Protein AF-A0A7C8P9Q6-F1 (afdb_monomer)

Organism: Orbilia oligospora (NCBI:txid2813651)

Sequence (240 aa):
MGLVNKMLSRDSRNFHGWGYRRYIVQNIETLQRDINKETTKEKEEGEGEEGVDEEEEEESLVEQEFAYTTTMYGKDLSNFSAWHNRSKLIPRVLSERGATIEERRTFLDGELGEMQTAVYTDPYDQSIQLYNHWLLLESCSSKQPTSTSPVFSLTNSQKSETLLRTLEWMRELLDEEPDCRLLLEEMIFVGSLLRDLDETEEEEDVDRDEIKRDMQSWLEKLMEVDPMRGGRWREMQDKL

Secondary structure (DSSP, 8-state):
-HHHHHHHHH-TT-HHHHHHHHHHHHHHHHHHHHHHHHHHHHHHHHS-S------------HHHHHHHHHHHHTT-TT-HHHHHHHHHHHHHHHHHTT--HHHHHHHHHHHHHHHHHHHHH-TT-HHHHHHHHHHHHHHH-S---TTS--SS---HHHHHHHHHHHHHHHHHHHHHSTT-HHHHHHHHHHHHHHHTS---TT-TT--HHHHHHHHHHHHHHHHHH-GGGHHHHHHHHHT-

Mean predicted aligned error: 6.35 Å

Foldseek 3Di:
DVVLVVVCVVPVQPLVSLVVVVVVLVVVLVVLVVVVVVVVVVVPVPDPDDDDPPPPPSPRCLVVLLVVLVVSCVVPVLNLSSLVSNVVSLLVVCVSVVHDLVRLVVVLVVVVVVLLVSCLVPVQRPSSLVSNLVSLCLAQAPDDDPPDDGSHDDDNVRNLVSLVVVLVSLVVSCVVVVLRLSSLVSLLVSLVSNVNRDDDPVCPPDPNVVSLVVNLVSLVSNCVNPVVCNVVSVVVNVVD

InterPro domains:
  IPR002088 Protein prenyltransferase, alpha subunit [PF01239] (3-27)
  IPR002088 Protein prenyltransferase, alpha subunit [PF01239] (63-90)
  IPR002088 Protein prenyltransferase, alpha subunit [PS51147] (1-30)
  IPR002088 Protein prenyltransferase, alpha subunit [PS51147] (61-95)

Structure (mmCIF, N/CA/C/O backbone):
data_AF-A0A7C8P9Q6-F1
#
_entry.id   AF-A0A7C8P9Q6-F1
#
loop_
_atom_site.group_PDB
_atom_site.id
_atom_site.type_symbol
_atom_site.label_atom_id
_atom_site.label_alt_id
_atom_site.label_comp_id
_atom_site.label_asym_id
_atom_site.label_entity_id
_atom_site.label_seq_id
_atom_site.pdbx_PDB_ins_code
_atom_site.Cartn_x
_atom_site.Cartn_y
_atom_site.Cartn_z
_atom_site.occupancy
_atom_site.B_iso_or_equiv
_atom_site.auth_seq_id
_atom_site.auth_comp_id
_atom_site.auth_asym_id
_atom_site.auth_atom_id
_atom_site.pdbx_PDB_model_num
ATOM 1 N N . MET A 1 1 ? -25.936 -2.561 11.848 1.00 85.50 1 MET A N 1
ATOM 2 C CA . MET A 1 1 ? -25.099 -3.216 10.807 1.00 85.50 1 MET A CA 1
ATOM 3 C C . MET A 1 1 ? -25.857 -3.991 9.711 1.00 85.50 1 MET A C 1
ATOM 5 O O . MET A 1 1 ? -25.353 -4.073 8.598 1.00 85.50 1 MET A O 1
ATOM 9 N N . GLY A 1 2 ? -27.058 -4.549 9.942 1.00 89.25 2 GLY A N 1
ATOM 10 C CA . GLY A 1 2 ? -27.701 -5.468 8.976 1.00 89.25 2 GLY A CA 1
ATOM 11 C C . GLY A 1 2 ? -27.949 -4.934 7.551 1.00 89.25 2 GLY A C 1
ATOM 12 O O . GLY A 1 2 ? -27.756 -5.672 6.586 1.00 89.25 2 GLY A O 1
ATOM 13 N N . LEU A 1 3 ? -28.343 -3.664 7.389 1.00 90.31 3 LEU A N 1
ATOM 14 C CA . LEU A 1 3 ? -28.587 -3.072 6.064 1.00 90.31 3 LEU A CA 1
ATOM 15 C C . LEU A 1 3 ? -27.294 -2.901 5.257 1.00 90.31 3 LEU A C 1
ATOM 17 O O . LEU A 1 3 ? -27.231 -3.325 4.106 1.00 90.31 3 LEU A O 1
ATOM 21 N N . VAL A 1 4 ? -26.255 -2.323 5.866 1.00 93.38 4 VAL A N 1
ATOM 22 C CA . VAL A 1 4 ? -24.978 -2.089 5.180 1.00 93.38 4 VAL A CA 1
ATOM 23 C C . VAL A 1 4 ? -24.280 -3.401 4.820 1.00 93.38 4 VAL A C 1
ATOM 25 O O . VAL A 1 4 ? -23.757 -3.526 3.717 1.00 93.38 4 VAL A O 1
ATOM 28 N N . ASN A 1 5 ? -24.392 -4.430 5.668 1.00 92.50 5 ASN A N 1
ATOM 29 C CA . ASN A 1 5 ? -23.915 -5.774 5.336 1.00 92.50 5 ASN A CA 1
ATOM 30 C C . ASN A 1 5 ? -24.627 -6.335 4.095 1.00 92.50 5 ASN A C 1
ATOM 32 O O . ASN A 1 5 ? -23.977 -6.916 3.232 1.00 92.50 5 ASN A O 1
ATOM 36 N N . LYS A 1 6 ? -25.946 -6.125 3.956 1.00 93.56 6 LYS A N 1
ATOM 37 C CA . LYS A 1 6 ? -26.682 -6.530 2.746 1.00 93.56 6 LYS A CA 1
ATOM 38 C C . LYS A 1 6 ? -26.220 -5.758 1.510 1.00 93.56 6 LYS A C 1
ATOM 40 O O . LYS A 1 6 ? -26.076 -6.366 0.453 1.00 93.56 6 LYS A O 1
ATOM 45 N N . MET A 1 7 ? -25.963 -4.455 1.630 1.00 93.56 7 MET A N 1
ATOM 46 C CA . MET A 1 7 ? -25.439 -3.647 0.521 1.00 93.56 7 MET A CA 1
ATOM 47 C C . MET A 1 7 ? -24.076 -4.169 0.054 1.00 93.56 7 MET A C 1
ATOM 49 O O . MET A 1 7 ? -23.925 -4.480 -1.123 1.00 93.56 7 MET A O 1
ATOM 53 N N . LEU A 1 8 ? -23.137 -4.359 0.983 1.00 94.94 8 LEU A N 1
ATOM 54 C CA . LEU A 1 8 ? -21.785 -4.838 0.680 1.00 94.94 8 LEU A CA 1
ATOM 55 C C . LEU A 1 8 ? -21.745 -6.314 0.260 1.00 94.94 8 LEU A C 1
ATOM 57 O O . LEU A 1 8 ? -20.841 -6.721 -0.456 1.00 94.94 8 LEU A O 1
ATOM 61 N N . SER A 1 9 ? -22.741 -7.120 0.644 1.00 92.88 9 SER A N 1
ATOM 62 C CA . SER A 1 9 ? -22.885 -8.485 0.118 1.00 92.88 9 SER A CA 1
ATOM 63 C C . SER A 1 9 ? -23.348 -8.526 -1.341 1.00 92.88 9 SER A C 1
ATOM 65 O O . SER A 1 9 ? -23.094 -9.509 -2.028 1.00 92.88 9 SER A O 1
ATOM 67 N N . ARG A 1 10 ? -24.053 -7.485 -1.808 1.00 93.88 10 ARG A N 1
ATOM 68 C CA . ARG A 1 10 ? -24.506 -7.374 -3.203 1.00 93.88 10 ARG A CA 1
ATOM 69 C C . ARG A 1 10 ? -23.468 -6.708 -4.092 1.00 93.88 10 ARG A C 1
ATOM 71 O O . ARG A 1 10 ? -23.345 -7.081 -5.250 1.00 93.88 10 ARG A O 1
ATOM 78 N N . ASP A 1 11 ? -22.768 -5.721 -3.551 1.00 94.94 11 ASP A N 1
ATOM 79 C CA . ASP A 1 11 ? -21.669 -5.034 -4.210 1.00 94.94 11 ASP A CA 1
ATOM 80 C C . ASP A 1 11 ? -20.611 -4.684 -3.161 1.00 94.94 11 ASP A C 1
ATOM 82 O O . ASP A 1 11 ? -20.721 -3.697 -2.427 1.00 94.94 11 ASP A O 1
ATOM 86 N N . SER A 1 12 ? -19.584 -5.528 -3.092 1.00 94.75 12 SER A N 1
ATOM 87 C CA . SER A 1 12 ? -18.465 -5.416 -2.156 1.00 94.75 12 SER A CA 1
ATOM 88 C C . SER A 1 12 ? -17.623 -4.162 -2.383 1.00 94.75 12 SER A C 1
ATOM 90 O O . SER A 1 12 ? -16.897 -3.757 -1.473 1.00 94.75 12 SER A O 1
ATOM 92 N N . ARG A 1 13 ? -17.747 -3.524 -3.554 1.00 93.94 13 ARG A N 1
ATOM 93 C CA . ARG A 1 13 ? -16.989 -2.340 -3.976 1.00 93.94 13 ARG A CA 1
ATOM 94 C C . ARG A 1 13 ? -17.810 -1.053 -3.878 1.00 93.94 13 ARG A C 1
ATOM 96 O O . ARG A 1 13 ? -17.323 0.015 -4.242 1.00 93.94 13 ARG A O 1
ATOM 103 N N . ASN A 1 14 ? -19.040 -1.125 -3.360 1.00 94.25 14 ASN A N 1
ATOM 104 C CA . ASN A 1 14 ? -19.924 0.027 -3.233 1.00 94.25 14 ASN A CA 1
ATOM 105 C C . ASN A 1 14 ? -19.344 1.074 -2.267 1.00 94.25 14 ASN A C 1
ATOM 107 O O . ASN A 1 14 ? -19.463 0.954 -1.043 1.00 94.25 14 ASN A O 1
ATOM 111 N N .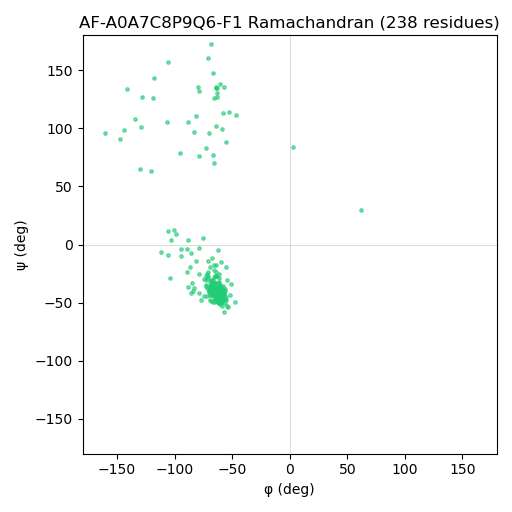 PHE A 1 15 ? -18.767 2.140 -2.823 1.00 92.88 15 PHE A N 1
ATOM 112 C CA . PHE A 1 15 ? -18.137 3.216 -2.058 1.00 92.88 15 PHE A CA 1
ATOM 113 C C . PHE A 1 15 ? -19.086 3.865 -1.037 1.00 92.88 15 PHE A C 1
ATOM 115 O O . PHE A 1 15 ? -18.687 4.137 0.098 1.00 92.88 15 PHE A O 1
ATOM 122 N N . HIS A 1 16 ? -20.357 4.072 -1.401 1.00 94.19 16 HIS A N 1
ATOM 123 C CA . HIS A 1 16 ? -21.362 4.612 -0.482 1.00 94.19 16 HIS A CA 1
ATOM 124 C C . HIS A 1 16 ? -21.700 3.625 0.637 1.00 94.19 16 HIS A C 1
ATOM 126 O O . HIS A 1 16 ? -21.890 4.047 1.774 1.00 94.19 16 HIS A O 1
ATOM 132 N N . GLY A 1 17 ? -21.721 2.321 0.347 1.00 96.25 17 GLY A N 1
ATOM 133 C CA . GLY A 1 17 ? -21.878 1.264 1.344 1.00 96.25 17 GLY A CA 1
ATOM 134 C C . GLY A 1 17 ? -20.762 1.301 2.387 1.00 96.25 17 GLY A C 1
ATOM 135 O O . GLY A 1 17 ? -21.042 1.332 3.583 1.00 96.25 17 GLY A O 1
ATOM 136 N N . TRP A 1 18 ? -19.507 1.402 1.950 1.00 97.25 18 TRP A N 1
ATOM 137 C CA . TRP A 1 18 ? -18.359 1.558 2.850 1.00 97.25 18 TRP A CA 1
ATOM 138 C C . TRP A 1 18 ? -18.394 2.872 3.634 1.00 97.25 18 TRP A C 1
ATOM 140 O O . TRP A 1 18 ? -18.128 2.886 4.834 1.00 97.25 18 TRP A O 1
ATOM 150 N N . GLY A 1 19 ? -18.761 3.980 2.984 1.00 96.38 19 GLY A N 1
ATOM 151 C CA . GLY A 1 19 ? -18.946 5.267 3.655 1.00 96.38 19 GLY A CA 1
ATOM 152 C C . GLY A 1 19 ? -20.016 5.212 4.743 1.00 96.38 19 GLY A C 1
ATOM 153 O O . GLY A 1 19 ? -19.785 5.666 5.863 1.00 96.38 19 GLY A O 1
ATOM 154 N N . TYR A 1 20 ? -21.154 4.592 4.441 1.00 96.38 20 TYR A N 1
ATOM 155 C CA . TYR A 1 20 ? -22.242 4.415 5.392 1.00 96.38 20 TYR A CA 1
ATOM 156 C C . TYR A 1 20 ? -21.873 3.453 6.527 1.00 96.38 20 TYR A C 1
ATOM 158 O O . TYR A 1 20 ? -22.271 3.682 7.667 1.00 96.38 20 TYR A O 1
ATOM 166 N N . ARG A 1 21 ? -21.061 2.420 6.255 1.00 97.12 21 ARG A N 1
ATOM 167 C CA . ARG A 1 21 ? -20.524 1.523 7.289 1.00 97.12 21 ARG A CA 1
ATOM 168 C C . ARG A 1 21 ? -19.715 2.301 8.325 1.00 97.12 21 ARG A C 1
ATOM 170 O O . ARG A 1 21 ? -20.038 2.218 9.504 1.00 97.12 21 ARG A O 1
ATOM 177 N N . ARG A 1 22 ? -18.742 3.107 7.880 1.00 96.00 22 ARG A N 1
ATOM 178 C CA . ARG A 1 22 ? -17.926 3.953 8.772 1.00 96.00 22 ARG A CA 1
ATOM 179 C C . ARG A 1 22 ? -18.786 4.913 9.592 1.00 96.00 22 ARG A C 1
ATOM 181 O O . ARG A 1 22 ? -18.568 5.050 10.788 1.00 96.00 22 ARG A O 1
ATOM 188 N N . TYR A 1 23 ? -19.790 5.528 8.961 1.00 96.06 23 TYR A N 1
ATOM 189 C CA . TYR A 1 23 ? -20.743 6.387 9.663 1.00 96.06 23 TYR A CA 1
ATOM 190 C C . TYR A 1 23 ? -21.487 5.624 10.768 1.00 96.06 23 TYR A C 1
ATOM 192 O O . TYR A 1 23 ? -21.533 6.092 11.900 1.00 96.06 23 TYR A O 1
ATOM 200 N N . ILE A 1 24 ? -22.041 4.441 10.477 1.00 95.88 24 ILE A N 1
ATOM 201 C CA . ILE A 1 24 ? -22.741 3.636 11.488 1.00 95.88 24 ILE A CA 1
ATOM 202 C C . ILE A 1 24 ? -21.804 3.266 12.640 1.00 95.88 24 ILE A C 1
ATOM 204 O O . ILE A 1 24 ? -22.193 3.441 13.789 1.00 95.88 24 ILE A O 1
ATOM 208 N N . VAL A 1 25 ? -20.594 2.786 12.342 1.00 95.75 25 VAL A N 1
ATOM 209 C CA . VAL A 1 25 ? -19.592 2.408 13.352 1.00 95.75 25 VAL A CA 1
ATOM 210 C C . VAL A 1 25 ? -19.302 3.578 14.288 1.00 95.75 25 VAL A C 1
ATOM 212 O O . VAL A 1 25 ? -19.450 3.441 15.496 1.00 95.75 25 VAL A O 1
ATOM 215 N N . GLN A 1 26 ? -19.020 4.759 13.736 1.00 94.75 26 GLN A N 1
ATOM 216 C CA . GLN A 1 26 ? -18.7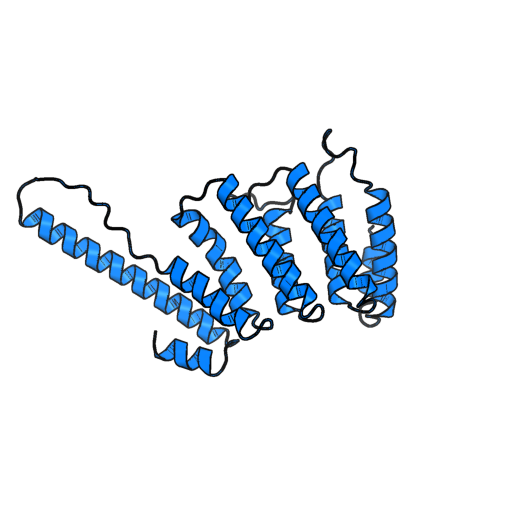51 5.959 14.527 1.00 94.75 26 GLN A CA 1
ATOM 217 C C . GLN A 1 26 ? -19.931 6.356 15.434 1.00 94.75 26 GLN A C 1
ATOM 219 O O . GLN A 1 26 ? -19.722 6.825 16.555 1.00 94.75 26 GLN A O 1
ATOM 224 N N . ASN A 1 27 ? -21.173 6.183 14.966 1.00 95.00 27 ASN A N 1
ATOM 225 C CA . ASN A 1 27 ? -22.359 6.460 15.782 1.00 95.00 27 ASN A CA 1
ATOM 226 C C . ASN A 1 27 ? -22.546 5.410 16.884 1.00 95.00 27 ASN A C 1
ATOM 228 O O . ASN A 1 27 ? -22.930 5.779 17.986 1.00 95.00 27 ASN A O 1
ATOM 232 N N . ILE A 1 28 ? -22.260 4.131 16.609 1.00 94.06 28 ILE A N 1
ATOM 233 C CA . ILE A 1 28 ? -22.311 3.067 17.622 1.00 94.06 28 ILE A CA 1
ATOM 234 C C . ILE A 1 28 ? -21.305 3.362 18.739 1.00 94.06 28 ILE A C 1
ATOM 236 O O . ILE A 1 28 ? -21.711 3.432 19.893 1.00 94.06 28 ILE A O 1
ATOM 240 N N . GLU A 1 29 ? -20.048 3.646 18.391 1.00 93.56 29 GLU A N 1
ATOM 241 C CA . GLU A 1 29 ? -19.001 3.966 19.374 1.00 93.56 29 GLU A CA 1
ATOM 242 C C . GLU A 1 29 ? -19.343 5.228 20.182 1.00 93.56 29 GLU A C 1
ATOM 244 O O . GLU A 1 29 ? -19.084 5.306 21.378 1.00 93.56 29 GLU A O 1
ATOM 249 N N . THR A 1 30 ? -19.960 6.230 19.547 1.00 92.94 30 THR A N 1
ATOM 250 C CA . THR A 1 30 ? -20.435 7.435 20.252 1.00 92.94 30 THR A CA 1
ATOM 251 C C . THR A 1 30 ? -21.532 7.118 21.257 1.00 92.94 30 THR A C 1
ATOM 253 O O . THR A 1 30 ? -21.428 7.534 22.406 1.00 92.94 30 THR A O 1
ATOM 256 N N . LEU A 1 31 ? -22.538 6.339 20.858 1.00 92.56 31 LEU A N 1
ATOM 257 C CA . LEU A 1 31 ? -23.620 5.944 21.755 1.00 92.56 31 LEU A CA 1
ATOM 258 C C . LEU A 1 31 ? -23.122 5.069 22.910 1.00 92.56 31 LEU A C 1
ATOM 260 O O . LEU A 1 31 ? -23.575 5.260 24.032 1.00 92.56 31 LEU A O 1
ATOM 264 N N . GLN A 1 32 ? -22.184 4.148 22.661 1.00 91.12 32 GLN A N 1
ATOM 265 C CA . GLN A 1 32 ? -21.556 3.343 23.715 1.00 91.12 32 GLN A CA 1
ATOM 266 C C . GLN A 1 32 ? -20.864 4.239 24.751 1.00 91.12 32 GLN A C 1
ATOM 268 O O . GLN A 1 32 ? -21.118 4.098 25.943 1.00 91.12 32 GLN A O 1
ATOM 273 N N . ARG A 1 33 ? -20.071 5.225 24.306 1.00 88.75 33 ARG A N 1
ATOM 274 C CA . ARG A 1 33 ? -19.426 6.188 25.216 1.00 88.75 33 ARG A CA 1
ATOM 275 C C . ARG A 1 33 ? -20.430 7.000 26.032 1.00 88.75 33 ARG A C 1
ATOM 277 O O . ARG A 1 33 ? -20.184 7.254 27.209 1.00 88.75 33 ARG A O 1
ATOM 284 N N . ASP A 1 34 ? -21.529 7.436 25.423 1.00 88.88 34 ASP A N 1
ATOM 285 C CA . ASP A 1 34 ? -22.548 8.229 26.119 1.00 88.88 34 ASP A CA 1
ATOM 286 C C . ASP A 1 34 ? -23.290 7.390 27.176 1.00 88.88 34 ASP A C 1
ATOM 288 O O . ASP A 1 34 ? -23.441 7.841 28.311 1.00 88.88 34 ASP A O 1
ATOM 292 N N . ILE A 1 35 ? -23.656 6.145 26.844 1.00 87.94 35 ILE A N 1
ATOM 293 C CA . ILE A 1 35 ? -24.295 5.194 27.772 1.00 87.94 35 ILE A CA 1
ATOM 294 C C . ILE A 1 35 ? -23.375 4.870 28.956 1.00 87.94 35 ILE A C 1
ATOM 296 O O . ILE A 1 35 ? -23.822 4.875 30.106 1.00 87.94 35 ILE A O 1
ATOM 300 N N . ASN A 1 36 ? -22.088 4.622 28.699 1.00 83.56 36 ASN A N 1
ATOM 301 C CA . ASN A 1 36 ? -21.130 4.305 29.759 1.00 83.56 36 ASN A CA 1
ATOM 302 C C . ASN A 1 36 ? -20.987 5.487 30.730 1.00 83.56 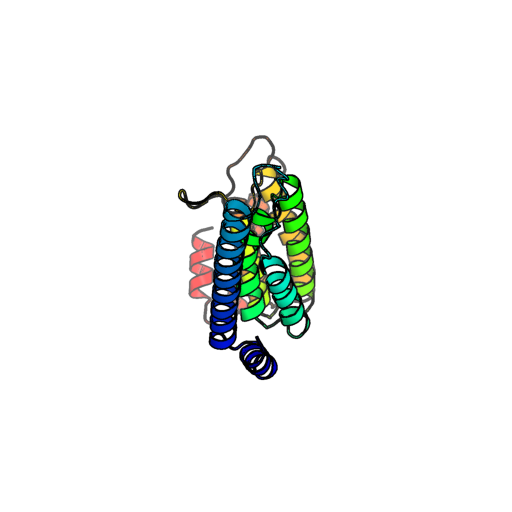36 ASN A C 1
ATOM 304 O O . ASN A 1 36 ? -21.085 5.303 31.939 1.00 83.56 36 ASN A O 1
ATOM 308 N N . LYS A 1 37 ? -20.886 6.723 30.218 1.00 84.62 37 LYS A N 1
ATOM 309 C CA . LYS A 1 37 ? -20.813 7.938 31.052 1.00 84.62 37 LYS A CA 1
ATOM 310 C C . LYS A 1 37 ? -22.041 8.154 31.932 1.00 84.62 37 LYS A C 1
ATOM 312 O O . LYS A 1 37 ? -21.895 8.648 33.048 1.00 84.62 37 LYS A O 1
ATOM 317 N N . GLU A 1 38 ? -23.241 7.865 31.431 1.00 82.75 38 GLU A N 1
ATOM 318 C CA . GLU A 1 38 ? -24.467 7.943 32.237 1.00 82.75 38 GLU A CA 1
ATOM 319 C C . GLU A 1 38 ? -24.456 6.887 33.350 1.00 82.75 38 GLU A C 1
ATOM 321 O O . GLU A 1 38 ? -24.717 7.211 34.507 1.00 82.75 38 GLU A O 1
ATOM 326 N N . THR A 1 39 ? -24.037 5.661 33.029 1.00 78.31 39 THR A N 1
ATOM 327 C CA . THR A 1 39 ? -23.974 4.542 33.982 1.00 78.31 39 THR A CA 1
ATOM 328 C C . THR A 1 39 ? -22.958 4.785 35.107 1.00 78.31 39 THR A C 1
ATOM 330 O O . THR A 1 39 ? -23.245 4.491 36.267 1.00 78.31 39 THR A O 1
ATOM 333 N N . THR A 1 40 ? -21.782 5.347 34.803 1.00 76.56 40 THR A N 1
ATOM 334 C CA . THR A 1 40 ? -20.767 5.685 35.819 1.00 76.56 40 THR A CA 1
ATOM 335 C C . THR A 1 40 ? -21.267 6.767 36.779 1.00 76.56 40 THR A C 1
ATOM 337 O O . THR A 1 40 ? -21.099 6.633 37.987 1.00 76.56 40 THR A O 1
ATOM 340 N N . LYS A 1 41 ? -21.964 7.794 36.270 1.00 75.75 41 LYS A N 1
ATOM 341 C CA . LYS A 1 41 ? -22.545 8.856 37.111 1.00 75.75 41 LYS A CA 1
ATOM 342 C C . LYS A 1 41 ? -23.609 8.332 38.074 1.00 75.75 41 LYS A C 1
ATOM 344 O O . LYS A 1 41 ? -23.629 8.736 39.230 1.00 75.75 41 LYS A O 1
ATOM 349 N N . GLU A 1 42 ? -24.475 7.426 37.620 1.00 72.31 42 GLU A N 1
ATOM 350 C CA . GLU A 1 42 ? -25.499 6.822 38.485 1.00 72.31 42 GLU A CA 1
ATOM 351 C C . GLU A 1 42 ? -24.890 5.945 39.595 1.00 72.31 42 GLU A C 1
ATOM 353 O O . GLU A 1 42 ? -25.427 5.907 40.703 1.00 72.31 42 GLU A O 1
ATOM 358 N N . LYS A 1 43 ? -23.755 5.276 39.333 1.00 66.44 43 LYS A N 1
ATOM 359 C CA . LYS A 1 43 ? -23.011 4.505 40.347 1.00 66.44 43 LYS A CA 1
ATOM 360 C C . LYS A 1 43 ? -22.350 5.417 41.394 1.00 66.44 43 LYS A C 1
ATOM 362 O O . LYS A 1 43 ? -22.472 5.145 42.586 1.00 66.44 43 LYS A O 1
ATOM 367 N N . GLU A 1 44 ? -21.723 6.517 40.971 1.00 64.12 44 GLU A N 1
ATOM 368 C CA . GLU A 1 44 ? -21.072 7.496 41.865 1.00 64.12 44 GLU A CA 1
ATOM 369 C C . GLU A 1 44 ? -22.067 8.259 42.763 1.00 64.12 44 GLU A C 1
ATOM 371 O O . GLU A 1 44 ? -21.735 8.624 43.891 1.00 64.12 44 GLU A O 1
ATOM 376 N N . GLU A 1 45 ? -23.301 8.489 42.301 1.00 63.84 45 GLU A N 1
ATOM 377 C CA . GLU A 1 45 ? -24.357 9.132 43.102 1.00 63.84 45 GLU A CA 1
ATOM 378 C C . GLU A 1 45 ? -25.067 8.158 44.073 1.00 63.84 45 GLU A C 1
ATOM 380 O O . GLU A 1 45 ? -25.770 8.605 44.987 1.00 63.84 45 GLU A O 1
ATOM 385 N N . GLY A 1 46 ? -24.892 6.840 43.898 1.00 58.31 46 GLY A N 1
ATOM 386 C CA . GLY A 1 46 ? -25.597 5.786 44.639 1.00 58.31 46 GLY A CA 1
ATOM 387 C C . GLY A 1 46 ? -24.791 5.065 45.729 1.00 58.31 46 GLY A C 1
ATOM 388 O O . GLY A 1 46 ? -25.386 4.619 46.714 1.00 58.31 46 GLY A O 1
ATOM 389 N N . GLU A 1 47 ? -23.464 4.965 45.602 1.00 55.47 47 GLU A N 1
ATOM 390 C CA . GLU A 1 47 ? -22.594 4.249 46.547 1.00 55.47 47 GLU A CA 1
ATOM 391 C C . GLU A 1 47 ? -21.427 5.142 47.000 1.00 55.47 47 GLU A C 1
ATOM 393 O O . GLU A 1 47 ? -20.715 5.735 46.195 1.00 55.47 47 GLU A O 1
ATOM 398 N N . GLY A 1 48 ? -21.255 5.286 48.319 1.00 52.06 48 GLY A N 1
ATOM 399 C CA . GLY A 1 48 ? -20.165 6.074 48.891 1.00 52.06 48 GLY A CA 1
ATOM 400 C C . GLY A 1 48 ? -18.808 5.442 48.588 1.00 52.06 48 GLY A C 1
ATOM 401 O O . GLY A 1 48 ? -18.615 4.275 48.903 1.00 52.06 48 GLY A O 1
ATOM 402 N N . GLU A 1 49 ? -17.914 6.246 48.006 1.00 49.00 49 GLU A N 1
ATOM 403 C CA . GLU A 1 49 ? -16.469 6.050 47.801 1.00 49.00 49 GLU A CA 1
ATOM 404 C C . GLU A 1 49 ? -15.890 4.699 48.274 1.00 49.00 49 GLU A C 1
ATOM 406 O O . GLU A 1 49 ? -15.272 4.614 49.333 1.00 49.00 49 GLU A O 1
ATOM 411 N N . GLU A 1 50 ? -15.980 3.660 47.443 1.00 45.09 50 GLU A N 1
ATOM 412 C CA . GLU A 1 50 ? -14.947 2.622 47.394 1.00 45.09 50 GLU A CA 1
ATOM 413 C C . GLU A 1 50 ? -14.534 2.437 45.935 1.00 45.09 50 GLU A C 1
ATOM 415 O O . GLU A 1 50 ? -15.244 1.858 45.116 1.00 45.09 50 GLU A O 1
ATOM 420 N N . GLY A 1 51 ? -13.388 3.037 45.608 1.00 54.31 51 GLY A N 1
ATOM 421 C CA . GLY A 1 51 ? -12.812 3.020 44.277 1.00 54.31 51 GLY A CA 1
ATOM 422 C C . GLY A 1 51 ? -12.412 1.618 43.840 1.00 54.31 51 GLY A C 1
ATOM 423 O O . GLY A 1 51 ? -11.741 0.885 44.568 1.00 54.31 51 GLY A O 1
ATOM 424 N N . VAL A 1 52 ? -12.758 1.308 42.599 1.00 41.72 52 VAL A N 1
ATOM 425 C CA . VAL A 1 52 ? -12.003 0.391 41.758 1.00 41.72 52 VAL A CA 1
ATOM 426 C C . VAL A 1 52 ? -11.889 1.084 40.406 1.00 41.72 52 VAL A C 1
ATOM 428 O O . VAL A 1 52 ? -12.880 1.222 39.693 1.00 41.72 52 VAL A O 1
ATOM 431 N N . ASP A 1 53 ? -10.684 1.560 40.095 1.00 41.28 53 ASP A N 1
ATOM 432 C CA . ASP A 1 53 ? -10.267 1.961 38.750 1.00 41.28 53 ASP A CA 1
ATOM 433 C C . ASP A 1 53 ? -10.242 0.704 37.857 1.00 41.28 53 ASP A C 1
ATOM 435 O O . ASP A 1 53 ? -9.188 0.169 37.520 1.00 41.28 53 ASP A O 1
ATOM 439 N N . GLU A 1 54 ? -11.412 0.159 37.535 1.00 45.16 54 GLU A N 1
ATOM 440 C CA . GLU A 1 54 ? -11.566 -0.704 36.372 1.00 45.16 54 GLU A CA 1
ATOM 441 C C . GLU A 1 54 ? -11.763 0.246 35.194 1.00 45.16 54 GLU A C 1
ATOM 443 O O . GLU A 1 54 ? -12.850 0.783 34.982 1.00 45.16 54 GLU A O 1
ATOM 448 N N . GLU A 1 55 ? -10.673 0.524 34.473 1.00 44.81 55 GLU A N 1
ATOM 449 C CA . GLU A 1 55 ? -10.729 1.092 33.129 1.00 44.81 55 GLU A CA 1
ATOM 450 C C . GLU A 1 55 ? -11.605 0.152 32.283 1.00 44.81 55 GLU A C 1
ATOM 452 O O . GLU A 1 55 ? -11.120 -0.825 31.715 1.00 44.81 55 GLU A O 1
ATOM 457 N N . GLU A 1 56 ? -12.923 0.379 32.275 1.00 49.00 56 GLU A N 1
ATOM 458 C CA . GLU A 1 56 ? -13.848 -0.281 31.359 1.00 49.00 56 GLU A CA 1
ATOM 459 C C . GLU A 1 56 ? -13.369 0.086 29.949 1.00 49.00 56 GLU A C 1
ATOM 461 O O . GLU A 1 56 ? -13.589 1.209 29.490 1.00 49.00 56 GLU A O 1
ATOM 466 N N . GLU A 1 57 ? -12.634 -0.833 29.306 1.00 53.56 57 GLU A N 1
ATOM 467 C CA . GLU A 1 57 ? -12.136 -0.687 27.939 1.00 53.56 57 GLU A CA 1
ATOM 468 C C . GLU A 1 57 ? -13.292 -0.190 27.064 1.00 53.56 57 GLU A C 1
ATOM 470 O O . GLU A 1 57 ? -14.278 -0.900 26.846 1.00 53.56 57 GLU A O 1
ATOM 475 N N . GLU A 1 58 ? -13.202 1.060 26.593 1.00 59.84 58 GLU A N 1
ATOM 476 C CA . GLU A 1 58 ? -14.135 1.581 25.600 1.00 59.84 58 GLU A CA 1
ATOM 477 C C . GLU A 1 58 ? -14.149 0.580 24.436 1.00 59.84 58 GLU A C 1
ATOM 479 O O . GLU A 1 58 ? -13.124 0.403 23.778 1.00 59.84 58 GLU A O 1
ATOM 484 N N . GLU A 1 59 ? -15.281 -0.100 24.198 1.00 72.31 59 GLU A N 1
ATOM 485 C CA . GLU A 1 59 ? -15.421 -1.107 23.135 1.00 72.31 59 GLU A CA 1
ATOM 486 C C . GLU A 1 59 ? -15.312 -0.445 21.752 1.00 72.31 59 GLU A C 1
ATOM 488 O O . GLU A 1 59 ? -16.293 -0.212 21.040 1.00 72.31 59 GLU A O 1
ATOM 493 N N . SER A 1 60 ? -14.088 -0.123 21.358 1.00 91.38 60 SER A N 1
ATOM 494 C CA . SER A 1 60 ? -13.755 0.328 20.025 1.00 91.38 60 SER A CA 1
ATOM 495 C C . SER A 1 60 ? -14.037 -0.789 19.031 1.00 91.38 60 SER A C 1
ATOM 497 O O . SER A 1 60 ? -13.659 -1.949 19.207 1.00 91.38 60 SER A O 1
ATOM 499 N N . LEU A 1 61 ? -14.676 -0.432 17.921 1.00 95.12 61 LEU A N 1
ATOM 500 C CA . LEU A 1 61 ? -14.936 -1.363 16.831 1.00 95.12 61 LEU A CA 1
ATOM 501 C C . LEU A 1 61 ? -13.773 -1.403 15.834 1.00 95.12 61 LEU A C 1
ATOM 503 O O . LEU A 1 61 ? -13.879 -2.091 14.816 1.00 95.12 61 LEU A O 1
ATOM 507 N N . VAL A 1 62 ? -12.668 -0.691 16.091 1.00 96.69 62 VAL A N 1
ATOM 508 C CA . VAL A 1 62 ? -11.574 -0.538 15.122 1.00 96.69 62 VAL A CA 1
ATOM 509 C C . VAL A 1 62 ? -10.990 -1.882 14.682 1.00 96.69 62 VAL A C 1
ATOM 511 O O . VAL A 1 62 ? -10.791 -2.091 13.486 1.00 96.69 62 VAL A O 1
ATOM 514 N N . GLU A 1 63 ? -10.794 -2.821 15.610 1.00 96.75 63 GLU A N 1
ATOM 515 C CA . GLU A 1 63 ? -10.255 -4.155 15.316 1.00 96.75 63 GLU A CA 1
ATOM 516 C C . GLU A 1 63 ? -11.222 -4.979 14.468 1.00 96.75 63 GLU A C 1
ATOM 518 O O . GLU A 1 63 ? -10.833 -5.629 13.495 1.00 96.75 63 GLU A O 1
ATOM 523 N N . GLN A 1 64 ? -12.515 -4.904 14.791 1.00 96.62 64 GLN A N 1
ATOM 524 C CA . GLN A 1 64 ? -13.560 -5.596 14.040 1.00 96.62 64 GLN A CA 1
ATOM 525 C C . GLN A 1 64 ? -13.666 -5.044 12.616 1.00 96.62 64 GLN A C 1
ATOM 527 O O . GLN A 1 64 ? -13.821 -5.803 11.658 1.00 96.62 64 GLN A O 1
ATOM 532 N N . GLU A 1 65 ? -13.553 -3.726 12.456 1.00 97.62 65 GLU A N 1
ATOM 533 C CA . GLU A 1 65 ? -13.563 -3.076 11.150 1.00 97.62 65 GLU A CA 1
ATOM 534 C C . GLU A 1 65 ? -12.295 -3.378 10.352 1.00 97.62 65 GLU A C 1
ATOM 536 O O . GLU A 1 65 ? -12.380 -3.636 9.149 1.00 97.62 65 GLU A O 1
ATOM 541 N N . PHE A 1 66 ? -11.134 -3.431 11.004 1.00 98.19 66 PHE A N 1
ATOM 542 C CA . PHE A 1 66 ? -9.884 -3.821 10.367 1.00 98.19 66 PHE A CA 1
ATOM 543 C C . PHE A 1 66 ? -9.949 -5.271 9.867 1.00 98.19 66 PHE A C 1
ATOM 545 O O . PHE A 1 66 ? -9.709 -5.524 8.684 1.00 98.19 66 PHE A O 1
ATOM 552 N N . ALA A 1 67 ? -10.408 -6.208 10.701 1.00 98.31 67 ALA A N 1
ATOM 553 C CA . ALA A 1 67 ? -10.649 -7.599 10.311 1.00 98.31 67 ALA A CA 1
ATOM 554 C C . ALA A 1 67 ? -11.709 -7.731 9.200 1.00 98.31 67 ALA A C 1
ATOM 556 O O . ALA A 1 67 ? -11.618 -8.599 8.320 1.00 98.31 67 ALA A O 1
ATOM 557 N N . TYR A 1 68 ? -12.709 -6.845 9.190 1.00 97.62 68 TYR A N 1
ATOM 558 C CA . TYR A 1 68 ? -13.697 -6.794 8.118 1.00 97.62 68 TYR A CA 1
ATOM 559 C C . TYR A 1 68 ? -13.057 -6.420 6.776 1.00 97.62 68 TYR A C 1
ATOM 561 O O . TYR A 1 68 ? -13.417 -7.018 5.763 1.00 97.62 68 TYR A O 1
ATOM 569 N N . THR A 1 69 ? -12.069 -5.514 6.742 1.00 98.25 69 THR A N 1
ATOM 570 C CA . THR A 1 69 ? -11.327 -5.232 5.497 1.00 98.25 69 THR A CA 1
ATOM 571 C C . THR A 1 69 ? -10.623 -6.478 4.962 1.00 98.25 69 THR A C 1
ATOM 573 O O . THR A 1 69 ? -10.805 -6.788 3.786 1.00 98.25 69 THR A O 1
ATOM 576 N N . THR A 1 70 ? -9.963 -7.260 5.828 1.00 98.06 70 THR A N 1
ATOM 577 C CA . THR A 1 70 ? -9.338 -8.552 5.478 1.00 98.06 70 THR A CA 1
ATOM 578 C C . THR A 1 70 ? -10.324 -9.553 4.915 1.00 98.06 70 THR A C 1
ATOM 580 O O . THR A 1 70 ? -10.092 -10.148 3.865 1.00 98.06 70 THR A O 1
ATOM 583 N N . THR A 1 71 ? -11.489 -9.673 5.545 1.00 97.81 71 THR A N 1
ATOM 584 C CA . THR A 1 71 ? -12.557 -10.538 5.035 1.00 97.81 71 THR A CA 1
ATOM 585 C C . THR A 1 71 ? -13.037 -10.109 3.644 1.00 97.81 71 THR A C 1
ATOM 587 O O . THR A 1 71 ? -13.484 -10.945 2.859 1.00 97.81 71 THR A O 1
ATOM 590 N N . MET A 1 72 ? -13.011 -8.808 3.346 1.00 97.06 72 MET A N 1
ATOM 591 C CA . MET A 1 72 ? -13.562 -8.258 2.110 1.00 97.06 72 MET A CA 1
ATOM 592 C C . MET A 1 72 ? -12.575 -8.296 0.944 1.00 97.06 72 MET A C 1
ATOM 594 O O . MET A 1 72 ? -13.010 -8.665 -0.145 1.00 97.06 72 MET A O 1
ATOM 598 N N . TYR A 1 73 ? -11.291 -7.975 1.147 1.00 96.75 73 TYR A N 1
ATOM 599 C CA . TYR A 1 73 ? -10.291 -8.153 0.087 1.00 96.75 73 TYR A CA 1
ATOM 600 C C . TYR A 1 73 ? -9.921 -9.630 -0.105 1.00 96.75 73 TYR A C 1
ATOM 602 O O . TYR A 1 73 ? -9.675 -10.056 -1.224 1.00 96.75 73 TYR A O 1
ATOM 610 N N . GLY A 1 74 ? -9.982 -10.461 0.945 1.00 96.31 74 GLY A N 1
ATOM 611 C CA . GLY A 1 74 ? -9.726 -11.902 0.822 1.00 96.31 74 GLY A CA 1
ATOM 612 C C . GLY A 1 74 ? -10.763 -12.649 -0.029 1.00 96.31 74 GLY A C 1
ATOM 613 O O . GLY A 1 74 ? -10.509 -13.758 -0.487 1.00 96.31 74 GLY A O 1
ATOM 614 N N . LYS A 1 75 ? -11.942 -12.054 -0.261 1.00 95.94 75 LYS A N 1
ATOM 615 C CA . LYS A 1 75 ? -12.956 -12.574 -1.198 1.00 95.94 75 LYS A CA 1
ATOM 616 C C . LYS A 1 75 ? -12.779 -12.062 -2.626 1.00 95.94 75 LYS A C 1
ATOM 618 O O . LYS A 1 75 ? -13.322 -12.667 -3.544 1.00 95.94 75 LYS A O 1
ATOM 623 N N . ASP A 1 76 ? -12.126 -10.917 -2.780 1.00 95.62 76 ASP A N 1
ATOM 624 C CA . ASP A 1 76 ? -11.995 -10.167 -4.024 1.00 95.62 76 ASP A CA 1
ATOM 625 C C . ASP A 1 76 ? -10.803 -9.212 -3.880 1.00 95.62 76 ASP A C 1
ATOM 627 O O . ASP A 1 76 ? -10.939 -8.130 -3.298 1.00 95.62 76 ASP A O 1
ATOM 631 N N . LEU A 1 77 ? -9.627 -9.624 -4.369 1.00 95.88 77 LEU A N 1
ATOM 632 C CA . LEU A 1 77 ? -8.400 -8.822 -4.278 1.00 95.88 77 LEU A CA 1
ATOM 633 C C . LEU A 1 77 ? -8.538 -7.481 -5.018 1.00 95.88 77 LEU A C 1
ATOM 635 O O . LEU A 1 77 ? -7.951 -6.486 -4.590 1.00 95.88 77 LEU A O 1
ATOM 639 N N . SER A 1 78 ? -9.418 -7.411 -6.023 1.00 96.81 78 SER A N 1
ATOM 640 C CA . SER A 1 78 ? -9.772 -6.190 -6.756 1.00 96.81 78 SER A CA 1
ATOM 641 C C . SER A 1 78 ? -10.685 -5.242 -5.976 1.00 96.81 78 SER A C 1
ATOM 643 O O . SER A 1 78 ? -11.167 -4.231 -6.506 1.00 96.81 78 SER A O 1
ATOM 645 N N . ASN A 1 79 ? -10.985 -5.534 -4.708 1.00 97.44 79 ASN A N 1
ATOM 646 C CA . ASN A 1 79 ? -11.813 -4.675 -3.878 1.00 97.44 79 ASN A CA 1
ATOM 647 C C . ASN A 1 79 ? -11.025 -3.475 -3.340 1.00 97.44 79 ASN A C 1
ATOM 649 O O . ASN A 1 79 ? -10.718 -3.386 -2.149 1.00 97.44 79 ASN A O 1
ATOM 653 N N . PHE A 1 80 ? -10.784 -2.485 -4.204 1.00 96.75 80 PHE A N 1
ATOM 654 C CA . PHE A 1 80 ? -10.143 -1.222 -3.823 1.00 96.75 80 PHE A CA 1
ATOM 655 C C . PHE A 1 80 ? -10.803 -0.549 -2.611 1.00 96.75 80 PHE A C 1
ATOM 657 O O . PHE A 1 80 ? -10.127 0.066 -1.791 1.00 96.75 80 PHE A O 1
ATOM 664 N N . SER A 1 81 ? -12.126 -0.676 -2.453 1.00 97.19 81 SER A N 1
ATOM 665 C CA . SER A 1 81 ? -12.795 -0.093 -1.290 1.00 97.19 81 SER A CA 1
ATOM 666 C C . SER A 1 81 ? -12.352 -0.752 0.018 1.00 97.19 81 SER A C 1
ATOM 668 O O . SER A 1 81 ? -12.201 -0.043 1.009 1.00 97.19 81 SER A O 1
ATOM 670 N N . ALA A 1 82 ? -12.114 -2.065 0.042 1.00 98.00 82 ALA A N 1
ATOM 671 C CA . ALA A 1 82 ? -11.589 -2.746 1.223 1.00 98.00 82 ALA A CA 1
ATOM 672 C C . ALA A 1 82 ? -10.167 -2.263 1.551 1.00 98.00 82 ALA A C 1
ATOM 674 O O . ALA A 1 82 ? -9.937 -1.816 2.675 1.00 98.00 82 ALA A O 1
ATOM 675 N N . TRP A 1 83 ? -9.269 -2.243 0.562 1.00 98.12 83 TRP A N 1
ATOM 676 C CA . TRP A 1 83 ? -7.896 -1.740 0.707 1.00 98.12 83 TRP A CA 1
ATOM 677 C C . TRP A 1 83 ? -7.843 -0.284 1.187 1.00 98.12 83 TRP A C 1
ATOM 679 O O . TRP A 1 83 ? -7.172 0.045 2.160 1.00 98.12 83 TRP A O 1
ATOM 689 N N . HIS A 1 84 ? -8.641 0.596 0.584 1.00 97.06 84 HIS A N 1
ATOM 690 C CA . HIS A 1 84 ? -8.732 2.002 0.989 1.00 97.06 84 HIS A CA 1
ATOM 691 C C . HIS A 1 84 ? -9.303 2.200 2.397 1.00 97.06 84 HIS A C 1
ATOM 693 O O . HIS A 1 84 ? -8.960 3.153 3.093 1.00 97.06 84 HIS A O 1
ATOM 699 N N . ASN A 1 85 ? -10.229 1.345 2.838 1.00 97.56 85 ASN A N 1
ATOM 700 C CA . ASN A 1 85 ? -10.695 1.407 4.224 1.00 97.56 85 ASN A CA 1
ATOM 701 C C . ASN A 1 85 ? -9.626 0.886 5.184 1.00 97.56 85 ASN A C 1
ATOM 703 O O . ASN A 1 85 ? -9.491 1.443 6.270 1.00 97.56 85 ASN A O 1
ATOM 707 N N . ARG A 1 86 ? -8.853 -0.125 4.774 1.00 98.06 86 ARG A N 1
ATOM 708 C CA . ARG A 1 86 ? -7.746 -0.672 5.559 1.00 98.06 86 ARG A CA 1
ATOM 709 C C . ARG A 1 86 ? -6.701 0.400 5.845 1.00 98.06 86 ARG A C 1
ATOM 711 O O . ARG A 1 86 ? -6.415 0.641 7.014 1.00 98.06 86 ARG A O 1
ATOM 718 N N . SER A 1 87 ? -6.251 1.130 4.821 1.00 96.88 87 SER A N 1
ATOM 719 C CA . SER A 1 87 ? -5.254 2.204 4.981 1.00 96.88 87 SER A CA 1
ATOM 720 C C . SER A 1 87 ? -5.706 3.296 5.953 1.00 96.88 87 SER A C 1
ATOM 722 O O . SER A 1 87 ? -4.918 3.809 6.741 1.00 96.88 87 SER A O 1
ATOM 724 N N . LYS A 1 88 ? -7.006 3.612 5.966 1.00 95.56 88 LYS A N 1
ATOM 725 C CA . LYS A 1 88 ? -7.595 4.583 6.901 1.00 95.56 88 LYS A CA 1
ATOM 726 C C . LYS A 1 88 ? -7.709 4.085 8.338 1.00 95.56 88 LYS A C 1
ATOM 728 O O . LYS A 1 88 ? -7.765 4.909 9.246 1.00 95.56 88 LYS A O 1
ATOM 733 N N . LEU A 1 89 ? -7.811 2.774 8.542 1.00 97.38 89 LEU A N 1
ATOM 734 C CA . LEU A 1 89 ? -7.954 2.171 9.866 1.00 97.38 89 LEU A CA 1
ATOM 735 C C . LEU A 1 89 ? -6.598 1.960 10.542 1.00 97.38 89 LEU A C 1
ATOM 737 O O . LEU A 1 89 ? -6.521 2.133 11.754 1.00 97.38 89 LEU A O 1
ATOM 741 N N . ILE A 1 90 ? -5.540 1.662 9.778 1.00 97.62 90 ILE A N 1
ATOM 742 C CA . ILE A 1 90 ? -4.192 1.376 10.303 1.00 97.62 90 ILE A CA 1
ATOM 743 C C . ILE A 1 90 ? -3.711 2.395 11.353 1.00 97.62 90 ILE A C 1
ATOM 745 O O . ILE A 1 90 ? -3.318 1.957 12.436 1.00 97.62 90 ILE A O 1
ATOM 749 N N . PRO A 1 91 ? -3.778 3.727 11.127 1.00 95.75 91 PRO A N 1
ATOM 750 C CA . PRO A 1 91 ? -3.318 4.696 12.123 1.00 95.75 91 PRO A CA 1
ATOM 751 C C . PRO A 1 91 ? -4.050 4.559 13.463 1.00 95.75 91 PRO A C 1
ATOM 753 O O . PRO A 1 91 ? -3.424 4.608 14.520 1.00 95.75 91 PRO A O 1
ATOM 756 N N . ARG A 1 92 ? -5.374 4.352 13.413 1.00 95.44 92 ARG A N 1
ATOM 757 C CA . ARG A 1 92 ? -6.231 4.209 14.596 1.00 95.44 92 ARG A CA 1
ATOM 758 C C . ARG A 1 92 ? -5.986 2.874 15.298 1.00 95.44 92 ARG A C 1
ATOM 760 O O . ARG A 1 92 ? -5.810 2.880 16.507 1.00 95.44 92 ARG A O 1
ATOM 767 N N . VAL A 1 93 ? -5.885 1.771 14.549 1.00 97.00 93 VAL A N 1
ATOM 768 C CA . VAL A 1 93 ? -5.548 0.437 15.083 1.00 97.00 93 VAL A CA 1
ATOM 769 C C . VAL A 1 93 ? -4.236 0.489 15.864 1.00 97.00 93 VAL A C 1
ATOM 771 O O . VAL A 1 93 ? -4.186 0.111 17.028 1.00 97.00 93 VAL A O 1
ATOM 774 N N . LEU A 1 94 ? -3.171 1.013 15.254 1.00 96.56 94 LEU A N 1
ATOM 775 C CA . LEU A 1 94 ? -1.859 1.082 15.900 1.00 96.56 94 LEU A CA 1
ATOM 776 C C . LEU A 1 94 ? -1.841 2.054 17.087 1.00 96.56 94 LEU A C 1
ATOM 778 O O . LEU A 1 94 ? -1.091 1.846 18.038 1.00 96.56 94 LEU A O 1
ATOM 782 N N . SER A 1 95 ? -2.639 3.124 17.037 1.00 95.06 95 SER A N 1
ATOM 783 C CA . SER A 1 95 ? -2.774 4.066 18.151 1.00 95.06 95 SER A CA 1
ATOM 784 C C . SER A 1 95 ? -3.498 3.446 19.343 1.00 95.06 95 SER A C 1
ATOM 786 O O . SER A 1 95 ? -3.022 3.583 20.462 1.00 95.06 95 SER A O 1
ATOM 788 N N . GLU A 1 96 ? -4.630 2.780 19.119 1.00 95.00 96 GLU A N 1
ATOM 789 C CA . GLU A 1 96 ? -5.437 2.183 20.192 1.00 95.00 96 GLU A CA 1
ATOM 790 C C . GLU A 1 96 ? -4.764 0.958 20.812 1.00 95.00 96 GLU A C 1
ATOM 792 O O . GLU A 1 96 ? -4.898 0.732 22.007 1.00 95.00 96 GLU A O 1
ATOM 797 N N . ARG A 1 97 ? -3.946 0.229 20.043 1.00 95.19 97 ARG A N 1
ATOM 798 C CA . ARG A 1 97 ? -3.059 -0.811 20.588 1.00 95.19 97 ARG A CA 1
ATOM 799 C C . ARG A 1 97 ? -1.934 -0.267 21.473 1.00 95.19 97 ARG A C 1
ATOM 801 O O . ARG A 1 97 ? -1.223 -1.061 22.075 1.00 95.19 97 ARG A O 1
ATOM 808 N N . GLY A 1 98 ? -1.697 1.048 21.490 1.00 94.69 98 GLY A N 1
ATOM 809 C CA . GLY A 1 98 ? -0.514 1.625 22.132 1.00 94.69 98 GLY A CA 1
ATOM 810 C C . GLY A 1 98 ? 0.800 1.149 21.497 1.00 94.69 98 GLY A C 1
ATOM 811 O O . GLY A 1 98 ? 1.810 1.063 22.189 1.00 94.69 98 GLY A O 1
ATOM 812 N N . ALA A 1 99 ? 0.781 0.826 20.196 1.00 96.12 99 ALA A N 1
ATOM 813 C CA . ALA A 1 99 ? 1.845 0.058 19.557 1.00 96.12 99 ALA A CA 1
ATOM 814 C C . ALA A 1 99 ? 3.203 0.778 19.584 1.00 96.12 99 ALA A C 1
ATOM 816 O O . ALA A 1 99 ? 3.303 1.939 19.150 1.00 96.12 99 ALA A O 1
ATOM 817 N N . THR A 1 100 ? 4.246 0.064 20.017 1.00 96.12 100 THR A N 1
ATOM 818 C CA . THR A 1 100 ? 5.633 0.554 20.015 1.00 96.12 100 THR A CA 1
ATOM 819 C C . THR A 1 100 ? 6.181 0.703 18.594 1.00 96.12 100 THR A C 1
ATOM 821 O O . THR A 1 100 ? 5.562 0.297 17.607 1.00 96.12 100 THR A O 1
ATOM 824 N N . ILE A 1 101 ? 7.373 1.292 18.461 1.00 94.00 101 ILE A N 1
ATOM 825 C CA . ILE A 1 101 ? 8.054 1.426 17.164 1.00 94.00 101 ILE A CA 1
ATOM 826 C C . ILE A 1 101 ? 8.309 0.041 16.546 1.00 94.00 101 ILE A C 1
ATOM 828 O O . ILE A 1 101 ? 8.071 -0.162 15.357 1.00 94.00 101 ILE A O 1
ATOM 832 N N . GLU A 1 102 ? 8.734 -0.927 17.356 1.00 95.50 102 GLU A N 1
ATOM 833 C CA . GLU A 1 102 ? 9.019 -2.302 16.939 1.00 95.50 102 GLU A CA 1
ATOM 834 C C . GLU A 1 102 ? 7.748 -3.050 16.518 1.00 95.50 102 GLU A C 1
ATOM 836 O O . GLU A 1 102 ? 7.748 -3.766 15.514 1.00 95.50 102 GLU A O 1
ATOM 841 N N . GLU A 1 103 ? 6.642 -2.857 17.238 1.00 97.25 103 GLU A N 1
ATOM 842 C CA . GLU A 1 103 ? 5.349 -3.453 16.889 1.00 97.25 103 GLU A CA 1
ATOM 843 C C . GLU A 1 103 ? 4.784 -2.855 15.598 1.00 97.25 103 GLU A C 1
ATOM 845 O O . GLU A 1 103 ? 4.282 -3.584 14.742 1.00 97.25 103 GLU A O 1
ATOM 850 N N . ARG A 1 104 ? 4.927 -1.537 15.404 1.00 97.25 104 ARG A N 1
ATOM 851 C CA . ARG A 1 104 ? 4.566 -0.856 14.150 1.00 97.25 104 ARG A CA 1
ATOM 852 C C . ARG A 1 104 ? 5.406 -1.348 12.976 1.00 97.25 104 ARG A C 1
ATOM 854 O O . ARG A 1 104 ? 4.862 -1.525 11.889 1.00 97.25 104 ARG A O 1
ATOM 861 N N . ARG A 1 105 ? 6.701 -1.609 13.188 1.00 95.62 105 ARG A N 1
ATOM 862 C CA . ARG A 1 105 ? 7.578 -2.206 12.169 1.00 95.62 105 ARG A CA 1
ATOM 863 C C . ARG A 1 105 ? 7.141 -3.629 11.823 1.00 95.62 105 ARG A C 1
ATOM 865 O O . ARG A 1 105 ? 6.976 -3.940 10.653 1.00 95.62 105 ARG A O 1
ATOM 872 N N . THR A 1 106 ? 6.872 -4.455 12.831 1.00 97.69 106 THR A N 1
ATOM 873 C CA . THR A 1 106 ? 6.387 -5.831 12.630 1.00 97.69 106 THR A CA 1
ATOM 874 C C . THR A 1 106 ? 5.055 -5.848 11.873 1.00 97.69 106 THR A C 1
ATOM 876 O O . THR A 1 106 ? 4.850 -6.667 10.980 1.00 97.69 106 THR A O 1
ATOM 879 N N . PHE A 1 107 ? 4.155 -4.915 12.191 1.00 98.31 107 PHE A N 1
ATOM 880 C CA . PHE A 1 107 ? 2.899 -4.735 11.470 1.00 98.31 107 PHE A CA 1
ATOM 881 C C . PHE A 1 107 ? 3.130 -4.357 10.000 1.00 98.31 107 PHE A C 1
ATOM 883 O O . PHE A 1 107 ? 2.499 -4.935 9.117 1.00 98.31 107 PHE A O 1
ATOM 890 N N . LEU A 1 108 ? 4.042 -3.415 9.735 1.00 98.19 108 LEU A N 1
ATOM 891 C CA . LEU A 1 108 ? 4.411 -3.012 8.378 1.00 98.19 108 LEU A CA 1
ATOM 892 C C . LEU A 1 108 ? 4.980 -4.185 7.570 1.00 98.19 108 LEU A C 1
ATOM 894 O O . LEU A 1 108 ? 4.559 -4.385 6.435 1.00 98.19 108 LEU A O 1
ATOM 898 N N . ASP A 1 109 ? 5.892 -4.972 8.147 1.00 98.06 109 ASP A N 1
ATOM 899 C CA . ASP A 1 109 ? 6.454 -6.154 7.483 1.00 98.06 109 ASP A CA 1
ATOM 900 C C . ASP A 1 109 ? 5.359 -7.172 7.118 1.00 98.06 109 ASP A C 1
ATOM 902 O O . ASP A 1 109 ? 5.383 -7.741 6.026 1.00 98.06 109 ASP A O 1
ATOM 906 N N . GLY A 1 110 ? 4.356 -7.348 7.986 1.00 98.31 110 GLY A N 1
ATOM 907 C CA . GLY A 1 110 ? 3.175 -8.161 7.691 1.00 98.31 110 GLY A CA 1
ATOM 908 C C . GLY A 1 110 ? 2.360 -7.625 6.509 1.00 98.31 110 GLY A C 1
ATOM 909 O O . GLY A 1 110 ? 2.058 -8.374 5.583 1.00 98.31 110 GLY A O 1
ATOM 910 N N . GLU A 1 111 ? 2.045 -6.326 6.497 1.00 98.44 111 GLU A N 1
ATOM 911 C CA . GLU A 1 111 ? 1.297 -5.699 5.395 1.00 98.44 111 GLU A CA 1
ATOM 912 C C . GLU A 1 111 ? 2.058 -5.747 4.061 1.00 98.44 111 GLU A C 1
ATOM 914 O O . GLU A 1 111 ? 1.451 -5.976 3.015 1.00 98.44 111 GLU A O 1
ATOM 919 N N . LEU A 1 112 ? 3.383 -5.572 4.083 1.00 98.44 112 LEU A N 1
ATOM 920 C CA . LEU A 1 112 ? 4.228 -5.698 2.893 1.00 98.44 112 LEU A CA 1
ATOM 921 C C . LEU A 1 112 ? 4.254 -7.139 2.365 1.00 98.44 112 LEU A C 1
ATOM 923 O O . LEU A 1 112 ? 4.205 -7.336 1.154 1.00 98.44 112 LEU A O 1
ATOM 927 N N . GLY A 1 113 ? 4.279 -8.145 3.245 1.00 98.31 113 GLY A N 1
ATOM 928 C CA . GLY A 1 113 ? 4.196 -9.556 2.849 1.00 98.31 113 GLY A CA 1
ATOM 929 C C . GLY A 1 113 ? 2.844 -9.930 2.225 1.00 98.31 113 GLY A C 1
ATOM 930 O O . GLY A 1 113 ? 2.789 -10.661 1.230 1.00 98.31 113 GLY A O 1
ATOM 931 N N . GLU A 1 114 ? 1.748 -9.380 2.756 1.00 98.19 114 GLU A N 1
ATOM 932 C CA . GLU A 1 114 ? 0.419 -9.498 2.141 1.00 98.19 114 GLU A CA 1
ATOM 933 C C . GLU A 1 114 ? 0.401 -8.850 0.749 1.00 98.19 114 GLU A C 1
ATOM 935 O O . GLU A 1 114 ? -0.146 -9.427 -0.192 1.00 98.19 114 GLU A O 1
ATOM 940 N N . MET A 1 115 ? 1.038 -7.683 0.586 1.00 98.19 115 MET A N 1
ATOM 941 C CA . MET A 1 115 ? 1.124 -7.003 -0.711 1.00 98.19 115 MET A CA 1
ATOM 942 C C . MET A 1 115 ? 1.982 -7.727 -1.725 1.00 98.19 115 MET A C 1
ATOM 944 O O . MET A 1 115 ? 1.549 -7.863 -2.866 1.00 98.19 115 MET A O 1
ATOM 948 N N . GLN A 1 116 ? 3.124 -8.268 -1.315 1.00 98.38 116 GLN A N 1
ATOM 949 C CA . GLN A 1 116 ? 3.906 -9.151 -2.166 1.00 98.38 116 GLN A CA 1
ATOM 950 C C . GLN A 1 116 ? 3.018 -10.300 -2.669 1.00 98.38 116 GLN A C 1
ATOM 952 O O . GLN A 1 116 ? 2.846 -10.466 -3.872 1.00 98.38 116 GLN A O 1
ATOM 957 N N . THR A 1 117 ? 2.349 -11.026 -1.769 1.00 98.25 117 THR A N 1
ATOM 958 C CA . THR A 1 117 ? 1.472 -12.150 -2.144 1.00 98.25 117 THR A CA 1
ATOM 959 C C . THR A 1 117 ? 0.343 -11.727 -3.092 1.00 98.25 117 THR A C 1
ATOM 961 O O . THR A 1 117 ? 0.062 -12.414 -4.078 1.00 98.25 117 THR A O 1
ATOM 964 N N . ALA A 1 118 ? -0.304 -10.591 -2.825 1.00 98.00 118 ALA A N 1
ATOM 965 C CA . ALA A 1 118 ? -1.395 -10.078 -3.645 1.00 98.00 118 ALA A CA 1
ATOM 966 C C . ALA A 1 118 ? -0.917 -9.661 -5.049 1.00 98.00 118 ALA A C 1
ATOM 968 O O . ALA A 1 118 ? -1.551 -10.034 -6.035 1.00 98.00 118 ALA A O 1
ATOM 969 N N . VAL A 1 119 ? 0.219 -8.961 -5.155 1.00 98.06 119 VAL A N 1
ATOM 970 C CA . VAL A 1 119 ? 0.814 -8.553 -6.441 1.00 98.06 119 VAL A CA 1
ATOM 971 C C . VAL A 1 119 ? 1.278 -9.767 -7.247 1.00 98.06 119 VAL A C 1
ATOM 973 O O . VAL A 1 119 ? 1.037 -9.814 -8.448 1.00 98.06 119 VAL A O 1
ATOM 976 N N . TYR A 1 120 ? 1.858 -10.784 -6.602 1.00 98.06 120 TYR A N 1
ATOM 977 C CA . TYR A 1 120 ? 2.182 -12.061 -7.253 1.00 98.06 120 TYR A CA 1
ATOM 978 C C . TYR A 1 120 ? 0.939 -12.813 -7.753 1.00 98.06 120 TYR A C 1
ATOM 980 O O . TYR A 1 120 ? 1.028 -13.597 -8.693 1.00 98.06 120 TYR A O 1
ATOM 988 N N . THR A 1 121 ? -0.221 -12.601 -7.123 1.00 97.44 121 THR A N 1
ATOM 989 C CA . THR A 1 121 ? -1.477 -13.250 -7.525 1.00 97.44 121 THR A CA 1
ATOM 990 C C . THR A 1 121 ? -2.108 -12.572 -8.741 1.00 97.44 121 THR A C 1
ATOM 992 O O . THR A 1 121 ? -2.607 -13.265 -9.626 1.00 97.44 121 THR A O 1
ATOM 995 N N . ASP A 1 122 ? -2.108 -11.237 -8.788 1.00 97.31 122 ASP A N 1
ATOM 996 C CA . ASP A 1 122 ? -2.577 -10.467 -9.945 1.00 97.31 122 ASP A CA 1
ATOM 997 C C . ASP A 1 122 ? -1.783 -9.153 -10.092 1.00 97.31 122 ASP A C 1
ATOM 999 O O . ASP A 1 122 ? -2.169 -8.115 -9.538 1.00 97.31 122 ASP A O 1
ATOM 1003 N N . PRO A 1 123 ? -0.678 -9.155 -10.860 1.00 97.12 123 PRO A N 1
ATOM 1004 C CA . PRO A 1 123 ? 0.154 -7.965 -11.016 1.00 97.12 123 PRO A CA 1
ATOM 1005 C C . PRO A 1 123 ? -0.517 -6.876 -11.863 1.00 97.12 123 PRO A C 1
ATOM 1007 O O . PRO A 1 123 ? -0.079 -5.721 -11.836 1.00 97.12 123 PRO A O 1
ATOM 1010 N N . TYR A 1 124 ? -1.591 -7.215 -12.587 1.00 97.56 124 TYR A N 1
ATOM 1011 C CA . TYR A 1 124 ? -2.355 -6.303 -13.436 1.00 97.56 124 TYR A CA 1
ATOM 1012 C C . TYR A 1 124 ? -3.502 -5.604 -12.685 1.00 97.56 124 TYR A C 1
ATOM 1014 O O . TYR A 1 124 ? -4.146 -4.709 -13.251 1.00 97.56 124 TYR A O 1
ATOM 1022 N N . ASP A 1 125 ? -3.740 -5.944 -11.415 1.00 97.88 125 ASP A N 1
ATOM 1023 C CA . ASP A 1 125 ? -4.778 -5.322 -10.600 1.00 97.88 125 ASP A CA 1
ATOM 1024 C C . ASP A 1 125 ? -4.330 -3.979 -10.011 1.00 97.88 125 ASP A C 1
ATOM 1026 O O . ASP A 1 125 ? -3.532 -3.877 -9.075 1.00 97.88 125 ASP A O 1
ATOM 1030 N N . GLN A 1 126 ? -4.930 -2.904 -10.518 1.00 96.69 126 GLN A N 1
ATOM 1031 C CA . GLN A 1 126 ? -4.659 -1.551 -10.045 1.00 96.69 126 GLN A CA 1
ATOM 1032 C C . GLN A 1 126 ? -5.019 -1.336 -8.565 1.00 96.69 126 GLN A C 1
ATOM 1034 O O . GLN A 1 126 ? -4.410 -0.497 -7.908 1.00 96.69 126 GLN A O 1
ATOM 1039 N N . SER A 1 127 ? -5.998 -2.058 -8.025 1.00 96.94 127 SER A N 1
ATOM 1040 C CA . SER A 1 127 ? -6.434 -1.915 -6.631 1.00 96.94 127 SER A CA 1
ATOM 1041 C C . SER A 1 127 ? -5.340 -2.334 -5.658 1.00 96.94 127 SER A C 1
ATOM 1043 O O . SER A 1 127 ? -5.119 -1.644 -4.663 1.00 96.94 127 SER A O 1
ATOM 1045 N N . ILE A 1 128 ? -4.662 -3.442 -5.972 1.00 97.19 128 ILE A N 1
ATOM 1046 C CA . ILE A 1 128 ? -3.556 -3.996 -5.188 1.00 97.19 128 ILE A CA 1
ATOM 1047 C C . ILE A 1 128 ? -2.368 -3.034 -5.253 1.00 97.19 128 ILE A C 1
ATOM 1049 O O . ILE A 1 128 ? -1.857 -2.597 -4.223 1.00 97.19 128 ILE A O 1
ATOM 1053 N N . GLN A 1 129 ? -2.008 -2.616 -6.469 1.00 96.88 129 GLN A N 1
ATOM 1054 C CA . GLN A 1 129 ? -0.887 -1.707 -6.711 1.00 96.88 129 GLN A CA 1
ATOM 1055 C C . GLN A 1 129 ? -1.078 -0.361 -6.003 1.00 96.88 129 GLN A C 1
ATOM 1057 O O . GLN A 1 129 ? -0.158 0.141 -5.373 1.00 96.88 129 GLN A O 1
ATOM 1062 N N . LEU A 1 130 ? -2.290 0.207 -6.012 1.00 97.38 130 LEU A N 1
ATOM 1063 C CA . LEU A 1 130 ? -2.570 1.463 -5.306 1.00 97.38 130 LEU A CA 1
ATOM 1064 C C . LEU A 1 130 ? -2.399 1.352 -3.784 1.00 97.38 130 LEU A C 1
ATOM 1066 O O . LEU A 1 130 ? -2.018 2.337 -3.148 1.00 97.38 130 LEU A O 1
ATOM 1070 N N . TYR A 1 131 ? -2.700 0.195 -3.191 1.00 98.19 131 TYR A N 1
ATOM 1071 C CA . TYR A 1 131 ? -2.487 -0.012 -1.760 1.00 98.19 131 TYR A CA 1
ATOM 1072 C C . TYR A 1 131 ? -1.004 -0.188 -1.431 1.00 98.19 131 TYR A C 1
ATOM 1074 O O . TYR A 1 131 ? -0.521 0.461 -0.505 1.00 98.19 131 TYR A O 1
ATOM 1082 N N . ASN A 1 132 ? -0.280 -0.990 -2.219 1.00 97.75 132 ASN A N 1
ATOM 1083 C CA . ASN A 1 132 ? 1.171 -1.138 -2.097 1.00 97.75 132 ASN A CA 1
ATOM 1084 C C . ASN A 1 132 ? 1.886 0.218 -2.224 1.00 97.75 132 ASN A C 1
ATOM 1086 O O . ASN A 1 132 ? 2.672 0.594 -1.355 1.00 97.75 132 ASN A O 1
ATOM 1090 N N . HIS A 1 133 ? 1.506 1.003 -3.233 1.00 97.25 133 HIS A N 1
ATOM 1091 C CA . HIS A 1 133 ? 2.017 2.347 -3.471 1.00 97.25 133 HIS A CA 1
ATOM 1092 C C . HIS A 1 133 ? 1.800 3.270 -2.269 1.00 97.25 133 HIS A C 1
ATOM 1094 O O . HIS A 1 133 ? 2.713 3.976 -1.843 1.00 97.25 133 HIS A O 1
ATOM 1100 N N . TRP A 1 134 ? 0.590 3.265 -1.692 1.00 96.50 134 TRP A N 1
ATOM 1101 C CA . TRP A 1 134 ? 0.299 4.033 -0.480 1.00 96.50 134 TRP A CA 1
ATOM 1102 C C . TRP A 1 134 ? 1.154 3.573 0.704 1.00 96.50 134 TRP A C 1
ATOM 1104 O O . TRP A 1 134 ? 1.689 4.422 1.414 1.00 96.50 134 TRP A O 1
ATOM 1114 N N . LEU A 1 135 ? 1.294 2.261 0.908 1.00 96.94 135 LEU A N 1
ATOM 1115 C CA . LEU A 1 135 ? 2.030 1.701 2.039 1.00 96.94 135 LEU A CA 1
ATOM 1116 C C . LEU A 1 135 ? 3.506 2.110 1.992 1.00 96.94 135 LEU A C 1
ATOM 1118 O O . LEU A 1 135 ? 4.026 2.617 2.983 1.00 96.94 135 LEU A O 1
ATOM 1122 N N . LEU A 1 136 ? 4.138 1.981 0.821 1.00 96.81 136 LEU A N 1
ATOM 1123 C CA . LEU A 1 136 ? 5.522 2.397 0.588 1.00 96.81 136 LEU A CA 1
ATOM 1124 C C . LEU A 1 136 ? 5.697 3.914 0.683 1.00 96.81 136 LEU A C 1
ATOM 1126 O O . LEU A 1 136 ? 6.695 4.386 1.225 1.00 96.81 136 LEU A O 1
ATOM 1130 N N . LEU A 1 137 ? 4.731 4.700 0.197 1.00 94.62 137 LEU A N 1
ATOM 1131 C CA . LEU A 1 137 ? 4.769 6.153 0.348 1.00 94.62 137 LEU A CA 1
ATOM 1132 C C . LEU A 1 137 ? 4.704 6.562 1.828 1.00 94.62 137 LEU A C 1
ATOM 1134 O O . LEU A 1 137 ? 5.480 7.412 2.261 1.00 94.62 137 LEU A O 1
ATOM 1138 N N . GLU A 1 138 ? 3.804 5.957 2.604 1.00 93.00 138 GLU A N 1
ATOM 1139 C CA . GLU A 1 138 ? 3.624 6.248 4.030 1.00 93.00 138 GLU A CA 1
ATOM 1140 C C . GLU A 1 138 ? 4.851 5.830 4.856 1.00 93.00 138 GLU A C 1
ATOM 1142 O O . GLU A 1 138 ? 5.269 6.565 5.751 1.00 93.00 138 GLU A O 1
ATOM 1147 N N . SER A 1 139 ? 5.462 4.680 4.550 1.00 94.25 139 SER A N 1
ATOM 1148 C CA . SER A 1 139 ? 6.605 4.160 5.306 1.00 94.25 139 SER A CA 1
ATOM 1149 C C . SER A 1 139 ? 7.950 4.752 4.871 1.00 94.25 139 SER A C 1
ATOM 1151 O O . SER A 1 139 ? 8.804 5.047 5.711 1.00 94.25 139 SER A O 1
ATOM 1153 N N . CYS A 1 140 ? 8.162 4.944 3.568 1.00 94.25 140 CYS A N 1
ATOM 1154 C CA . CYS A 1 140 ? 9.490 5.193 3.001 1.00 94.25 140 CYS A CA 1
ATOM 1155 C C . CYS A 1 140 ? 9.695 6.602 2.431 1.00 94.25 140 CYS A C 1
ATOM 1157 O O . CYS A 1 140 ? 10.826 6.944 2.095 1.00 94.25 140 CYS A O 1
ATOM 1159 N N . SER A 1 141 ? 8.671 7.460 2.363 1.00 89.94 141 SER A N 1
ATOM 1160 C CA . SER A 1 141 ? 8.858 8.842 1.897 1.00 89.94 141 SER A CA 1
ATOM 1161 C C . SER A 1 141 ? 9.837 9.630 2.785 1.00 89.94 141 SER A C 1
ATOM 1163 O O . SER A 1 141 ? 9.797 9.560 4.021 1.00 89.94 141 SER A O 1
ATOM 1165 N N . SER A 1 142 ? 10.716 10.419 2.157 1.00 80.38 142 SER A N 1
ATOM 1166 C CA . SER A 1 142 ? 11.547 11.432 2.829 1.00 80.38 142 SER A CA 1
ATOM 1167 C C . SER A 1 142 ? 10.760 12.713 3.133 1.00 80.38 142 SER A C 1
ATOM 1169 O O . SER A 1 142 ? 11.052 13.432 4.087 1.00 80.38 142 SER A O 1
ATOM 1171 N N . LYS A 1 143 ? 9.698 12.977 2.363 1.00 73.38 143 LYS A N 1
ATOM 1172 C CA . LYS A 1 143 ? 8.848 14.167 2.467 1.00 73.38 143 LYS A CA 1
ATOM 1173 C C . LYS A 1 143 ? 7.640 13.845 3.341 1.00 73.38 143 LYS A C 1
ATOM 1175 O O . LYS A 1 143 ? 6.552 13.579 2.830 1.00 73.38 143 LYS A O 1
ATOM 1180 N N . GLN A 1 144 ? 7.825 13.841 4.660 1.00 64.06 144 GLN A N 1
ATOM 1181 C CA . GLN A 1 144 ? 6.696 13.697 5.581 1.00 64.06 144 GLN A CA 1
ATOM 1182 C C . GLN A 1 144 ? 5.961 15.035 5.759 1.00 64.06 144 GLN A C 1
ATOM 1184 O O . GLN A 1 144 ? 6.605 16.079 5.909 1.00 64.06 144 GLN A O 1
ATOM 1189 N N . PRO A 1 145 ? 4.616 15.049 5.738 1.00 60.09 145 PRO A N 1
ATOM 1190 C CA . PRO A 1 145 ? 3.860 16.259 6.016 1.00 60.09 145 PRO A CA 1
ATOM 1191 C C . PRO A 1 145 ? 4.132 16.719 7.453 1.00 60.09 145 PRO A C 1
ATOM 1193 O O . P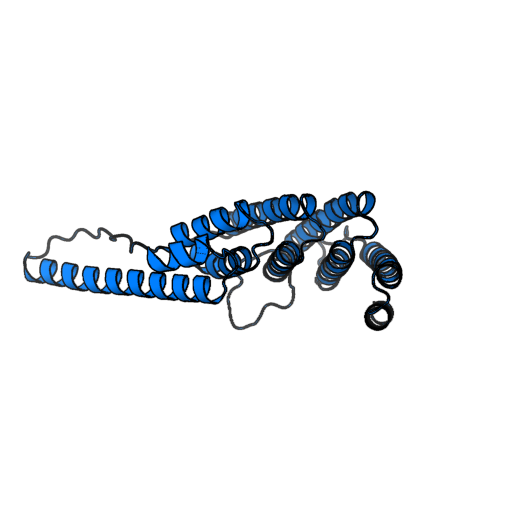RO A 1 145 ? 3.946 15.975 8.410 1.00 60.09 145 PRO A O 1
ATOM 1196 N N . THR A 1 146 ? 4.522 17.983 7.609 1.00 54.91 146 THR A N 1
ATOM 1197 C CA . THR A 1 146 ? 4.948 18.602 8.881 1.00 54.91 146 THR A CA 1
ATOM 1198 C C . THR A 1 146 ? 3.873 18.644 9.977 1.00 54.91 146 THR A C 1
ATOM 1200 O O . THR A 1 146 ? 4.152 19.092 11.086 1.0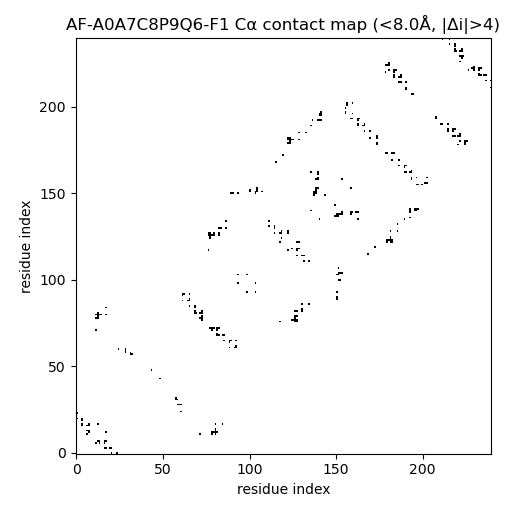0 54.91 146 THR A O 1
ATOM 1203 N N . SER A 1 147 ? 2.642 18.213 9.682 1.00 55.34 147 SER A N 1
ATOM 1204 C CA . SER A 1 147 ? 1.470 18.398 10.542 1.00 55.34 147 SER A CA 1
ATOM 1205 C C . SER A 1 147 ? 1.009 17.137 11.281 1.00 55.34 147 SER A C 1
ATOM 1207 O O . SER A 1 147 ? 0.130 17.252 12.135 1.00 55.34 147 SER A O 1
ATOM 1209 N N . THR A 1 148 ? 1.548 15.953 10.980 1.00 64.44 148 THR A N 1
ATOM 1210 C CA . THR A 1 148 ? 1.118 14.691 11.606 1.00 64.44 148 THR A CA 1
ATOM 1211 C C . THR A 1 148 ? 2.305 13.779 11.866 1.00 64.44 148 THR A C 1
ATOM 1213 O O . THR A 1 148 ? 3.132 13.584 10.980 1.00 64.44 148 THR A O 1
ATOM 1216 N N . SER A 1 149 ? 2.371 13.200 13.069 1.00 72.69 149 SER A N 1
ATOM 1217 C CA . SER A 1 149 ? 3.325 12.134 13.374 1.00 72.69 149 SER A CA 1
ATOM 1218 C C . SER A 1 149 ? 3.130 10.971 12.397 1.00 72.69 149 SER A C 1
ATOM 1220 O O . SER A 1 149 ? 1.980 10.605 12.134 1.00 72.69 149 SER A O 1
ATOM 1222 N N . PRO A 1 150 ? 4.215 10.400 11.856 1.00 82.81 150 PRO A N 1
ATOM 1223 C CA . PRO A 1 150 ? 4.103 9.326 10.885 1.00 82.81 150 PRO A CA 1
ATOM 1224 C C . PRO A 1 150 ? 3.518 8.063 11.508 1.00 82.81 150 PRO A C 1
ATOM 1226 O O . PRO A 1 150 ? 3.755 7.760 12.680 1.00 82.81 150 PRO A O 1
ATOM 1229 N N . VAL A 1 151 ? 2.770 7.304 10.706 1.00 90.12 151 VAL A N 1
ATOM 1230 C CA . VAL A 1 151 ? 2.221 6.009 11.129 1.00 90.12 151 VAL A CA 1
ATOM 1231 C C . VAL A 1 151 ? 3.349 5.009 11.387 1.00 90.12 151 VAL A C 1
ATOM 1233 O O . VAL A 1 151 ? 3.315 4.285 12.390 1.00 90.12 151 VAL A O 1
ATOM 1236 N N . PHE A 1 152 ? 4.351 5.022 10.504 1.00 93.25 152 PHE A N 1
ATOM 1237 C CA . PHE A 1 152 ? 5.554 4.201 10.558 1.00 93.25 152 PHE A CA 1
ATOM 1238 C C . PHE A 1 152 ? 6.796 5.091 10.654 1.00 93.25 152 PHE A C 1
ATOM 1240 O O . PHE A 1 152 ? 7.016 5.971 9.822 1.00 93.25 152 PHE A O 1
ATOM 1247 N N . SER A 1 153 ? 7.626 4.841 11.663 1.00 90.25 153 SER A N 1
ATOM 1248 C CA . SER A 1 153 ? 8.889 5.551 11.869 1.00 90.25 153 SER A CA 1
ATOM 1249 C C . SER A 1 153 ? 10.045 4.626 11.509 1.00 90.25 153 SER A C 1
ATOM 1251 O O . SER A 1 153 ? 10.347 3.707 12.266 1.00 90.25 153 SER A O 1
ATOM 1253 N N . LEU A 1 154 ? 10.673 4.867 10.358 1.00 91.25 154 LEU A N 1
ATOM 1254 C CA . LEU A 1 154 ? 11.817 4.099 9.857 1.00 91.25 154 LEU A CA 1
ATOM 1255 C C . LEU A 1 154 ? 13.049 4.999 9.716 1.00 91.25 154 LEU A C 1
ATOM 1257 O O . LEU A 1 154 ? 12.930 6.160 9.312 1.00 91.25 154 LEU A O 1
ATOM 1261 N N . THR A 1 155 ? 14.231 4.455 10.008 1.00 91.56 155 THR A N 1
ATOM 1262 C CA . THR A 1 155 ? 15.515 5.086 9.657 1.00 91.56 155 THR A CA 1
ATOM 1263 C C . THR A 1 155 ? 15.747 5.019 8.145 1.00 91.56 155 THR A C 1
ATOM 1265 O O . THR A 1 155 ? 15.147 4.184 7.470 1.00 91.56 155 THR A O 1
ATOM 1268 N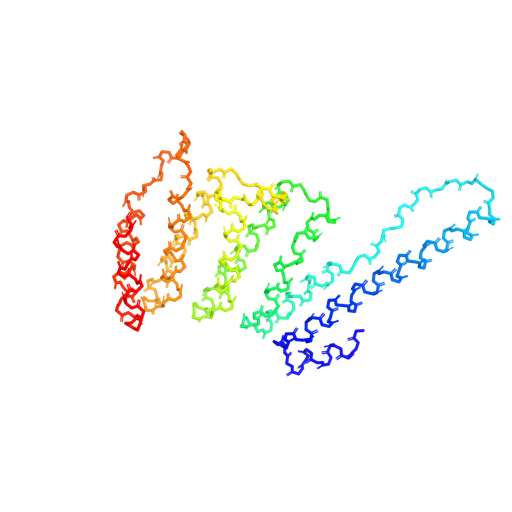 N . ASN A 1 156 ? 16.630 5.858 7.593 1.00 90.06 156 ASN A N 1
ATOM 1269 C CA . ASN A 1 156 ? 16.948 5.808 6.157 1.00 90.06 156 ASN A CA 1
ATOM 1270 C C . ASN A 1 156 ? 17.461 4.420 5.734 1.00 90.06 156 ASN A C 1
ATOM 1272 O O . ASN A 1 156 ? 16.936 3.860 4.779 1.00 90.06 156 ASN A O 1
ATOM 1276 N N . SER A 1 157 ? 18.332 3.793 6.535 1.00 90.25 157 SER A N 1
ATOM 1277 C CA . SER A 1 157 ? 18.785 2.410 6.312 1.00 90.25 157 SER A CA 1
ATOM 1278 C C . SER A 1 157 ? 17.617 1.409 6.225 1.00 90.25 157 SER A C 1
ATOM 1280 O O . SER A 1 157 ? 17.544 0.623 5.284 1.00 90.25 157 SER A O 1
ATOM 1282 N N . GLN A 1 158 ? 16.635 1.489 7.131 1.00 92.75 158 GLN A N 1
ATOM 1283 C CA . GLN A 1 158 ? 15.457 0.607 7.099 1.00 92.75 158 GLN A CA 1
ATOM 1284 C C . GLN A 1 158 ? 14.537 0.885 5.900 1.00 92.75 158 GLN A C 1
ATOM 1286 O O . GLN A 1 158 ? 13.932 -0.039 5.348 1.00 92.75 158 GLN A O 1
ATOM 1291 N N . LYS A 1 159 ? 14.408 2.154 5.488 1.00 93.94 159 LYS A N 1
ATOM 1292 C CA . LYS A 1 159 ? 13.668 2.525 4.274 1.00 93.94 159 LYS A CA 1
ATOM 1293 C C . LYS A 1 159 ? 14.358 1.946 3.040 1.00 93.94 159 LYS A C 1
ATOM 1295 O O . LYS A 1 159 ? 13.686 1.308 2.236 1.00 93.94 159 LYS A O 1
ATOM 1300 N N . SER A 1 160 ? 15.675 2.113 2.934 1.00 93.19 160 SER A N 1
ATOM 1301 C CA . SER A 1 160 ? 16.508 1.573 1.857 1.00 93.19 160 SER A CA 1
ATOM 1302 C C . SER A 1 160 ? 16.407 0.046 1.778 1.00 93.19 160 SER A C 1
ATOM 1304 O O . SER A 1 160 ? 16.098 -0.479 0.712 1.00 93.19 160 SER A O 1
ATOM 1306 N N . GLU A 1 161 ? 16.532 -0.666 2.905 1.00 93.81 161 GLU A N 1
ATOM 1307 C CA . GLU A 1 161 ? 16.331 -2.124 2.996 1.00 93.81 161 GLU A CA 1
ATOM 1308 C C . GLU A 1 161 ? 14.948 -2.543 2.465 1.00 93.81 161 GLU A C 1
ATOM 1310 O O . GLU A 1 161 ? 14.831 -3.447 1.637 1.00 93.81 161 GLU A O 1
ATOM 1315 N N . THR A 1 162 ? 13.891 -1.847 2.897 1.00 96.00 162 THR A N 1
ATOM 1316 C CA . THR A 1 162 ? 12.508 -2.138 2.488 1.00 96.00 162 THR A CA 1
ATOM 1317 C C . THR A 1 162 ? 12.304 -1.945 0.985 1.00 96.00 162 THR A C 1
ATOM 1319 O O . THR A 1 162 ? 11.690 -2.790 0.327 1.00 96.00 162 THR A O 1
ATOM 1322 N N . LEU A 1 163 ? 12.816 -0.846 0.425 1.00 96.62 163 LEU A N 1
ATOM 1323 C CA . LEU A 1 163 ? 12.683 -0.520 -0.996 1.00 96.62 163 LEU A CA 1
ATOM 1324 C C . LEU A 1 163 ? 13.512 -1.467 -1.875 1.00 96.62 163 LEU A C 1
ATOM 1326 O O . LEU A 1 163 ? 13.017 -1.913 -2.907 1.00 96.62 163 LEU A O 1
ATOM 1330 N N . LEU A 1 164 ? 14.730 -1.830 -1.457 1.00 95.69 164 LEU A N 1
ATOM 1331 C CA . LEU A 1 164 ? 15.579 -2.787 -2.175 1.00 95.69 164 LEU A CA 1
ATOM 1332 C C . LEU A 1 164 ? 14.959 -4.184 -2.201 1.00 95.69 164 LEU A C 1
ATOM 1334 O O . LEU A 1 164 ? 14.830 -4.761 -3.279 1.00 95.69 164 LEU A O 1
ATOM 1338 N N . ARG A 1 165 ? 14.485 -4.681 -1.050 1.00 96.75 165 ARG A N 1
ATOM 1339 C CA . ARG A 1 165 ? 13.727 -5.939 -0.972 1.00 96.75 165 ARG A CA 1
ATOM 1340 C C . ARG A 1 165 ? 12.501 -5.900 -1.882 1.00 96.75 165 ARG A C 1
ATOM 1342 O O . ARG A 1 165 ? 12.178 -6.895 -2.517 1.00 96.75 165 ARG A O 1
ATOM 1349 N N . THR A 1 166 ? 11.830 -4.748 -1.959 1.00 97.88 166 THR A N 1
ATOM 1350 C CA . THR A 1 166 ? 10.674 -4.551 -2.844 1.00 97.88 166 THR A CA 1
ATOM 1351 C C . THR A 1 166 ? 11.049 -4.651 -4.320 1.00 97.88 166 THR A C 1
ATOM 1353 O O . THR A 1 166 ? 10.393 -5.369 -5.070 1.00 97.88 166 THR A O 1
ATOM 1356 N N . LEU A 1 167 ? 12.126 -3.982 -4.738 1.00 97.50 167 LEU A N 1
ATOM 1357 C CA . LEU A 1 167 ? 12.629 -4.081 -6.108 1.00 97.50 167 LEU A CA 1
ATOM 1358 C C . LEU A 1 167 ? 13.081 -5.497 -6.460 1.00 97.50 167 LEU A C 1
ATOM 1360 O O . LEU A 1 167 ? 12.842 -5.927 -7.582 1.00 97.50 167 LEU A O 1
ATOM 1364 N N . GLU A 1 168 ? 13.717 -6.211 -5.532 1.00 97.06 168 GLU A N 1
ATOM 1365 C CA . GLU A 1 168 ? 14.197 -7.578 -5.748 1.00 97.06 168 GLU A CA 1
ATOM 1366 C C . GLU A 1 168 ? 13.058 -8.508 -6.174 1.00 97.06 168 GLU A C 1
ATOM 1368 O O . GLU A 1 168 ? 13.083 -9.033 -7.287 1.00 97.06 168 GLU A O 1
ATOM 1373 N N . TRP A 1 169 ? 12.006 -8.635 -5.362 1.00 97.94 169 TRP A N 1
ATOM 1374 C CA . TRP A 1 169 ? 10.904 -9.529 -5.718 1.00 97.94 169 TRP A CA 1
ATOM 1375 C C . TRP A 1 169 ? 10.064 -9.004 -6.890 1.00 97.94 169 TRP A C 1
ATOM 1377 O O . TRP A 1 169 ? 9.468 -9.802 -7.610 1.00 97.94 169 TRP A O 1
ATOM 1387 N N . MET A 1 170 ? 9.997 -7.685 -7.115 1.00 98.19 170 MET A N 1
ATOM 1388 C CA . MET A 1 170 ? 9.327 -7.135 -8.301 1.00 98.19 170 MET A CA 1
ATOM 1389 C C . MET A 1 170 ? 10.096 -7.449 -9.587 1.00 98.19 170 MET A C 1
ATOM 1391 O O . MET A 1 170 ? 9.461 -7.695 -10.609 1.00 98.19 170 MET A O 1
ATOM 1395 N N . ARG A 1 171 ? 11.437 -7.471 -9.552 1.00 97.62 171 ARG A N 1
ATOM 1396 C CA . ARG A 1 171 ? 12.273 -7.898 -10.687 1.00 97.62 171 ARG A CA 1
ATOM 1397 C C . ARG A 1 171 ? 12.018 -9.366 -11.021 1.00 97.62 171 ARG A C 1
ATOM 1399 O O . ARG A 1 171 ? 11.793 -9.671 -12.184 1.00 97.62 171 ARG A O 1
ATOM 1406 N N . GLU A 1 172 ? 11.968 -10.234 -10.010 1.00 98.00 172 GLU A N 1
ATOM 1407 C CA . GLU A 1 172 ? 11.625 -11.652 -10.199 1.00 98.00 172 GLU A CA 1
ATOM 1408 C C . GLU A 1 172 ? 10.257 -11.819 -10.875 1.00 98.00 172 GLU A C 1
ATOM 1410 O O . GLU A 1 172 ? 10.110 -12.598 -11.812 1.00 98.00 172 GLU A O 1
ATOM 1415 N N . LEU A 1 173 ? 9.251 -11.050 -10.447 1.00 97.88 173 LEU A N 1
ATOM 1416 C CA . LEU A 1 173 ? 7.927 -11.093 -11.067 1.00 97.88 173 LEU A CA 1
ATOM 1417 C C . LEU A 1 173 ? 7.914 -10.500 -12.485 1.00 97.88 173 LEU A C 1
ATOM 1419 O O . LEU A 1 173 ? 7.151 -10.957 -13.334 1.00 97.88 173 LEU A O 1
ATOM 1423 N N . LEU A 1 174 ? 8.750 -9.496 -12.760 1.00 97.38 174 LEU A N 1
ATOM 1424 C CA . LEU A 1 174 ? 8.863 -8.884 -14.084 1.00 97.38 174 LEU A CA 1
ATOM 1425 C C . LEU A 1 174 ? 9.479 -9.848 -15.106 1.00 97.38 174 LEU A C 1
ATOM 1427 O O . LEU A 1 174 ? 9.118 -9.778 -16.278 1.00 97.38 174 LEU A O 1
ATOM 1431 N N . ASP A 1 175 ? 10.363 -10.754 -14.681 1.00 97.38 175 ASP A N 1
ATOM 1432 C CA . ASP A 1 175 ? 10.914 -11.793 -15.560 1.00 97.38 175 ASP A CA 1
ATOM 1433 C C . ASP A 1 175 ? 9.812 -12.724 -16.101 1.00 97.38 175 ASP A C 1
ATOM 1435 O O . ASP A 1 175 ? 9.857 -13.129 -17.266 1.00 97.38 175 ASP A O 1
ATOM 1439 N N . GLU A 1 176 ? 8.797 -13.019 -15.283 1.00 97.75 176 GLU A N 1
ATOM 1440 C CA . GLU A 1 176 ? 7.638 -13.834 -15.669 1.00 97.75 176 GLU A CA 1
ATOM 1441 C C . GLU A 1 176 ? 6.561 -13.013 -16.407 1.00 97.75 176 GLU A C 1
ATOM 1443 O O . GLU A 1 176 ? 5.961 -13.496 -17.368 1.00 97.75 176 GLU A O 1
ATOM 1448 N N . GLU A 1 177 ? 6.343 -11.755 -16.006 1.00 97.50 177 GLU A N 1
ATOM 1449 C CA . GLU A 1 177 ? 5.308 -10.857 -16.545 1.00 97.50 177 GLU A CA 1
ATOM 1450 C C . GLU A 1 177 ? 5.910 -9.561 -17.151 1.00 97.50 177 GLU A C 1
ATOM 1452 O O . GLU A 1 177 ? 5.617 -8.446 -16.695 1.00 97.50 177 GLU A O 1
ATOM 1457 N N . PRO A 1 178 ? 6.730 -9.654 -18.220 1.00 96.94 178 PRO A N 1
ATOM 1458 C CA . PRO A 1 178 ? 7.591 -8.560 -18.702 1.00 96.94 178 PRO A CA 1
ATOM 1459 C C . PRO A 1 178 ? 6.843 -7.378 -19.321 1.00 96.94 178 PRO A C 1
ATOM 1461 O O . PRO A 1 178 ? 7.391 -6.281 -19.454 1.00 96.94 178 PRO A O 1
ATOM 1464 N N . ASP A 1 179 ? 5.590 -7.593 -19.722 1.00 97.56 179 ASP A N 1
ATOM 1465 C CA . ASP A 1 179 ? 4.735 -6.560 -20.303 1.00 97.56 179 ASP A CA 1
ATOM 1466 C C . ASP A 1 179 ? 3.759 -5.962 -19.272 1.00 97.56 179 ASP A C 1
ATOM 1468 O O . ASP A 1 179 ? 2.858 -5.189 -19.622 1.00 97.56 179 ASP A O 1
ATOM 1472 N N . CYS A 1 180 ? 3.913 -6.294 -17.983 1.00 97.94 180 CYS A N 1
ATOM 1473 C CA . CYS A 1 180 ? 3.087 -5.724 -16.930 1.00 97.94 180 CYS A CA 1
ATOM 1474 C C . CYS A 1 180 ? 3.417 -4.244 -16.693 1.00 97.94 180 CYS A C 1
ATOM 1476 O O . CYS A 1 180 ? 4.295 -3.866 -15.917 1.00 97.94 180 CYS A O 1
ATOM 1478 N N . ARG A 1 181 ? 2.630 -3.374 -17.337 1.00 97.56 181 ARG A N 1
ATOM 1479 C CA . ARG A 1 181 ? 2.719 -1.914 -17.191 1.00 97.56 181 ARG A CA 1
ATOM 1480 C C . ARG A 1 181 ? 2.682 -1.454 -15.730 1.00 97.56 181 ARG A C 1
ATOM 1482 O O . ARG A 1 181 ? 3.418 -0.542 -15.377 1.00 97.56 181 ARG A O 1
ATOM 1489 N N . LEU A 1 182 ? 1.804 -2.024 -14.899 1.00 97.75 182 LEU A N 1
ATOM 1490 C CA . LEU A 1 182 ? 1.666 -1.584 -13.505 1.00 97.75 182 LEU A CA 1
ATOM 1491 C C . LEU A 1 182 ? 2.898 -1.931 -12.667 1.00 97.75 182 LEU A C 1
ATOM 1493 O O . LEU A 1 182 ? 3.314 -1.107 -11.862 1.00 97.75 182 LEU A O 1
ATOM 1497 N N . LEU A 1 183 ? 3.498 -3.100 -12.902 1.00 97.81 183 LEU A N 1
ATOM 1498 C CA . LEU A 1 183 ? 4.725 -3.513 -12.230 1.00 97.81 183 LEU A CA 1
ATOM 1499 C C . LEU A 1 183 ? 5.888 -2.581 -12.593 1.00 97.81 183 LEU A C 1
ATOM 1501 O O . LEU A 1 183 ? 6.549 -2.056 -11.706 1.00 97.81 183 LEU A O 1
ATOM 1505 N N . LEU A 1 184 ? 6.066 -2.281 -13.883 1.00 98.19 184 LEU A N 1
ATOM 1506 C CA . LEU A 1 184 ? 7.077 -1.324 -14.349 1.00 98.19 184 LEU A CA 1
ATOM 1507 C C . LEU A 1 184 ? 6.874 0.084 -13.757 1.00 98.19 184 LEU A C 1
ATOM 1509 O O . LEU A 1 184 ? 7.835 0.722 -13.327 1.00 98.19 184 LEU A O 1
ATOM 1513 N N . GLU A 1 185 ? 5.627 0.576 -13.727 1.00 97.62 185 GLU A N 1
ATOM 1514 C CA . GLU A 1 185 ? 5.287 1.865 -13.108 1.00 97.62 185 GLU A CA 1
ATOM 1515 C C . GLU A 1 185 ? 5.650 1.889 -11.617 1.00 97.62 185 GLU A C 1
ATOM 1517 O O . GLU A 1 185 ? 6.221 2.874 -11.140 1.00 97.62 185 GLU A O 1
ATOM 1522 N N . GLU A 1 186 ? 5.351 0.810 -10.895 1.00 97.75 186 GLU A N 1
ATOM 1523 C CA . GLU A 1 186 ? 5.630 0.703 -9.467 1.00 97.75 186 GLU A CA 1
ATOM 1524 C C . GLU A 1 186 ? 7.136 0.585 -9.192 1.00 97.75 186 GLU A C 1
ATOM 1526 O O . GLU A 1 186 ? 7.649 1.278 -8.321 1.00 97.75 186 GLU A O 1
ATOM 1531 N N . MET A 1 187 ? 7.894 -0.171 -9.989 1.00 97.88 187 MET A N 1
ATOM 1532 C CA . MET A 1 187 ? 9.356 -0.262 -9.852 1.00 97.88 187 MET A CA 1
ATOM 1533 C C . MET A 1 187 ? 10.047 1.094 -10.057 1.00 97.88 187 MET A C 1
ATOM 1535 O O . MET A 1 187 ? 10.957 1.453 -9.309 1.00 97.88 187 MET A O 1
ATOM 1539 N N . ILE A 1 188 ? 9.582 1.902 -11.017 1.00 97.50 188 ILE A N 1
ATOM 1540 C CA . ILE A 1 188 ? 10.062 3.283 -11.197 1.00 97.50 188 ILE A CA 1
ATOM 1541 C C . ILE A 1 188 ? 9.711 4.144 -9.981 1.00 97.50 188 ILE A C 1
ATOM 1543 O O . ILE A 1 188 ? 10.523 4.965 -9.545 1.00 97.50 188 ILE A O 1
ATOM 1547 N N . PHE A 1 189 ? 8.519 3.977 -9.411 1.00 96.94 189 PHE A N 1
ATOM 1548 C CA . PHE A 1 189 ? 8.145 4.668 -8.181 1.00 96.94 189 PHE A CA 1
ATOM 1549 C C . PHE A 1 189 ? 9.057 4.280 -7.005 1.00 96.94 189 PHE A C 1
ATOM 1551 O O . PHE A 1 189 ? 9.614 5.168 -6.358 1.00 96.94 189 PHE A O 1
ATOM 1558 N N . VAL A 1 190 ? 9.288 2.985 -6.778 1.00 97.31 190 VAL A N 1
ATOM 1559 C CA . VAL A 1 190 ? 10.164 2.476 -5.710 1.00 97.31 190 VAL A CA 1
ATOM 1560 C C . VAL A 1 190 ? 11.606 2.954 -5.898 1.00 97.31 190 VAL A C 1
ATOM 1562 O O . VAL A 1 190 ? 12.213 3.461 -4.955 1.00 97.31 190 VAL A O 1
ATOM 1565 N N . GLY A 1 191 ? 12.136 2.892 -7.124 1.00 95.56 191 GLY A N 1
ATOM 1566 C CA . GLY A 1 191 ? 13.458 3.432 -7.451 1.00 95.56 191 GLY A CA 1
ATOM 1567 C C . GLY A 1 191 ? 13.551 4.944 -7.218 1.00 95.56 191 GLY A C 1
ATOM 1568 O O . GLY A 1 191 ? 14.572 5.439 -6.742 1.00 95.56 191 GLY A O 1
ATOM 1569 N N . SER A 1 192 ? 12.469 5.688 -7.472 1.00 94.06 192 SER A N 1
ATOM 1570 C CA . SER A 1 192 ? 12.411 7.126 -7.183 1.00 94.06 192 SER A CA 1
ATOM 1571 C C . SER A 1 192 ? 12.452 7.411 -5.683 1.00 94.06 192 SER A C 1
ATOM 1573 O O . SER A 1 192 ? 13.183 8.306 -5.271 1.00 94.06 192 SER A O 1
ATOM 1575 N N . LEU A 1 193 ? 11.722 6.644 -4.864 1.00 94.12 193 LEU A N 1
ATOM 1576 C CA . LEU A 1 193 ? 11.791 6.769 -3.405 1.00 94.12 193 LEU A CA 1
ATOM 1577 C C . LEU A 1 193 ? 13.210 6.514 -2.892 1.00 94.12 193 LEU A C 1
ATOM 1579 O O . LEU A 1 193 ? 13.697 7.288 -2.077 1.00 94.12 193 LEU A O 1
ATOM 1583 N N . LEU A 1 194 ? 13.883 5.480 -3.404 1.00 92.44 194 LEU A N 1
ATOM 1584 C CA . LEU A 1 194 ? 15.245 5.122 -3.000 1.00 92.44 194 LEU A CA 1
ATOM 1585 C C . LEU A 1 194 ? 16.265 6.211 -3.370 1.00 92.44 194 LEU A C 1
ATOM 1587 O O . LEU A 1 194 ? 17.214 6.457 -2.630 1.00 92.44 194 LEU A O 1
ATOM 1591 N N . ARG A 1 195 ? 16.067 6.896 -4.500 1.00 90.19 195 ARG A N 1
ATOM 1592 C CA . ARG A 1 195 ? 16.893 8.046 -4.907 1.00 90.19 195 ARG A CA 1
ATOM 1593 C C . ARG A 1 195 ? 16.628 9.308 -4.087 1.00 90.19 195 ARG A C 1
ATOM 1595 O O . ARG A 1 195 ? 17.539 10.109 -3.923 1.00 90.19 195 ARG A O 1
ATOM 1602 N N . ASP A 1 196 ? 15.398 9.484 -3.612 1.00 89.44 196 ASP A N 1
ATOM 1603 C CA . ASP A 1 196 ? 14.966 10.628 -2.798 1.00 89.44 196 ASP A CA 1
ATOM 1604 C 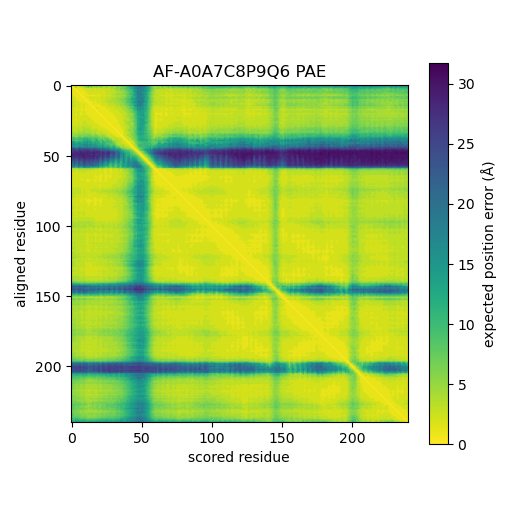C . ASP A 1 196 ? 15.383 10.505 -1.314 1.00 89.44 196 ASP A C 1
ATOM 1606 O O . ASP A 1 196 ? 15.094 11.416 -0.529 1.00 89.44 196 ASP A O 1
ATOM 1610 N N . LEU A 1 197 ? 16.013 9.393 -0.906 1.00 88.19 197 LEU A N 1
ATOM 1611 C CA . LEU A 1 197 ? 16.613 9.233 0.421 1.00 88.19 197 LEU A CA 1
ATOM 1612 C C . LEU A 1 197 ? 17.976 9.937 0.477 1.00 88.19 197 LEU A C 1
ATOM 1614 O O . LEU A 1 197 ? 18.806 9.765 -0.414 1.00 88.19 197 LEU A O 1
ATOM 1618 N N . ASP A 1 198 ? 18.195 10.728 1.531 1.00 76.19 198 ASP A N 1
ATOM 1619 C CA . ASP A 1 198 ? 19.466 11.422 1.765 1.00 76.19 198 ASP A CA 1
ATOM 1620 C C . ASP A 1 198 ? 20.605 10.415 1.976 1.00 76.19 198 ASP A C 1
ATOM 1622 O O . ASP A 1 198 ? 20.457 9.485 2.770 1.00 76.19 198 ASP A O 1
ATOM 1626 N N . GLU A 1 199 ? 21.753 10.647 1.329 1.00 66.94 199 GLU A N 1
ATOM 1627 C CA . GLU A 1 199 ? 22.978 9.865 1.531 1.00 66.94 199 GLU A CA 1
ATOM 1628 C C . GLU A 1 199 ? 23.411 9.925 3.002 1.00 66.94 199 GLU A C 1
ATOM 1630 O O . GLU A 1 199 ? 23.793 10.980 3.515 1.00 66.94 199 GLU A O 1
ATOM 1635 N N . THR A 1 200 ? 23.352 8.786 3.690 1.00 63.28 200 THR A N 1
ATOM 1636 C CA . THR A 1 200 ? 23.943 8.624 5.021 1.00 63.28 200 THR A CA 1
ATOM 1637 C C . THR A 1 200 ? 25.218 7.789 4.930 1.00 63.28 200 THR A C 1
ATOM 1639 O O . THR A 1 200 ? 25.389 6.993 4.010 1.00 63.28 200 THR A O 1
ATOM 1642 N N . GLU A 1 201 ? 26.115 7.938 5.909 1.00 54.81 201 GLU A N 1
ATOM 1643 C CA . GLU A 1 201 ? 27.369 7.162 5.996 1.00 54.81 201 GLU A CA 1
ATOM 1644 C C . GLU A 1 201 ? 27.136 5.635 6.080 1.00 54.81 201 GLU A C 1
ATOM 1646 O O . GLU A 1 201 ? 28.057 4.858 5.865 1.00 54.81 201 GLU A O 1
ATOM 1651 N N . GLU A 1 202 ? 25.907 5.190 6.372 1.00 56.12 202 GLU A N 1
ATOM 1652 C CA . GLU A 1 202 ? 25.510 3.775 6.452 1.00 56.12 202 GLU A CA 1
ATOM 1653 C C . GLU A 1 202 ? 24.918 3.227 5.132 1.00 56.12 202 GLU A C 1
ATOM 1655 O O . GLU A 1 202 ? 24.604 2.043 5.054 1.00 56.12 202 GLU A O 1
ATOM 1660 N N . GLU A 1 203 ? 24.746 4.064 4.100 1.00 59.78 203 GLU A N 1
ATOM 1661 C CA . GLU A 1 203 ? 24.154 3.700 2.797 1.00 59.78 203 GLU A CA 1
ATOM 1662 C C . GLU A 1 203 ? 25.192 3.466 1.681 1.00 59.78 203 GLU A C 1
ATOM 1664 O O . GLU A 1 203 ? 24.811 3.364 0.514 1.00 59.78 203 GLU A O 1
ATOM 1669 N N . GLU A 1 204 ? 26.489 3.349 2.007 1.00 57.50 204 GLU A N 1
ATOM 1670 C CA . GLU A 1 204 ? 27.577 3.157 1.020 1.00 57.50 204 GLU A CA 1
ATOM 1671 C C . GLU A 1 204 ? 27.371 1.943 0.085 1.00 57.50 204 GLU A C 1
ATOM 1673 O O . GLU A 1 204 ? 27.938 1.914 -1.007 1.00 57.50 204 GLU A O 1
ATOM 1678 N N . ASP A 1 205 ? 26.524 0.981 0.465 1.00 65.56 205 ASP A N 1
ATOM 1679 C CA . ASP A 1 205 ? 26.229 -0.229 -0.314 1.00 65.56 205 ASP A CA 1
ATOM 1680 C C . ASP A 1 205 ? 25.112 -0.062 -1.372 1.00 65.56 205 ASP A C 1
ATOM 1682 O O . ASP A 1 205 ? 24.877 -0.982 -2.160 1.00 65.56 205 ASP A O 1
ATOM 1686 N N . VAL A 1 206 ? 24.399 1.074 -1.429 1.00 77.38 206 VAL A N 1
ATOM 1687 C CA . VAL A 1 206 ? 23.323 1.281 -2.420 1.00 77.38 206 VAL A CA 1
ATOM 1688 C C . VAL A 1 206 ? 23.882 1.872 -3.719 1.00 77.38 206 VAL A C 1
ATOM 1690 O O . VAL A 1 206 ? 24.139 3.073 -3.808 1.00 77.38 206 VAL A O 1
ATOM 1693 N N . ASP A 1 207 ? 23.996 1.056 -4.774 1.00 86.50 207 ASP A N 1
ATOM 1694 C CA . ASP A 1 207 ? 24.390 1.523 -6.114 1.00 86.50 207 ASP A CA 1
ATOM 1695 C C . ASP A 1 207 ? 23.248 2.322 -6.780 1.00 86.50 207 ASP A C 1
ATOM 1697 O O . ASP A 1 207 ? 22.447 1.815 -7.572 1.00 86.50 207 ASP A O 1
ATOM 1701 N N . ARG A 1 208 ? 23.147 3.617 -6.451 1.00 84.88 208 ARG A N 1
ATOM 1702 C CA . ARG A 1 208 ? 22.125 4.507 -7.033 1.00 84.88 208 ARG A CA 1
ATOM 1703 C C . ARG A 1 208 ? 22.294 4.699 -8.545 1.00 84.88 208 ARG A C 1
ATOM 1705 O O . ARG A 1 208 ? 21.307 5.002 -9.224 1.00 84.88 208 ARG A O 1
ATOM 1712 N N . ASP A 1 209 ? 23.499 4.509 -9.082 1.00 88.06 209 ASP A N 1
ATOM 1713 C CA . ASP A 1 209 ? 23.752 4.569 -10.524 1.00 88.06 209 ASP A CA 1
ATOM 1714 C C . ASP A 1 209 ? 23.188 3.333 -11.237 1.00 88.06 209 ASP A C 1
ATOM 1716 O O . ASP A 1 209 ? 22.667 3.449 -12.350 1.00 88.06 209 ASP A O 1
ATOM 1720 N N . GLU A 1 210 ? 23.245 2.156 -10.611 1.00 90.69 210 GLU A N 1
ATOM 1721 C CA . GLU A 1 210 ? 22.538 0.955 -11.065 1.00 90.69 210 GLU A CA 1
ATOM 1722 C C . GLU A 1 210 ? 21.029 1.162 -11.069 1.00 90.69 210 GLU A C 1
ATOM 1724 O O . GLU A 1 210 ? 20.401 0.986 -12.111 1.00 90.69 210 GLU A O 1
ATOM 1729 N N . ILE A 1 211 ? 20.457 1.654 -9.968 1.00 92.31 211 ILE A N 1
ATOM 1730 C CA . ILE A 1 211 ? 19.018 1.943 -9.891 1.00 92.31 211 ILE A CA 1
ATOM 1731 C C . ILE A 1 211 ? 18.595 2.931 -10.982 1.00 92.31 211 ILE A C 1
ATOM 1733 O O . ILE A 1 211 ? 17.565 2.746 -11.630 1.00 92.31 211 ILE A O 1
ATOM 1737 N N . LYS A 1 212 ? 19.401 3.965 -11.246 1.00 93.50 212 LYS A N 1
ATOM 1738 C CA . LYS A 1 212 ? 19.130 4.919 -12.326 1.00 93.50 212 LYS A CA 1
ATOM 1739 C C . LYS A 1 212 ? 19.150 4.255 -13.709 1.00 93.50 212 LYS A C 1
ATOM 1741 O O . LYS A 1 212 ? 18.268 4.546 -14.519 1.00 93.50 212 LYS A O 1
ATOM 1746 N N . ARG A 1 213 ? 20.129 3.388 -13.990 1.00 95.25 213 ARG A N 1
ATOM 1747 C CA . ARG A 1 213 ? 20.211 2.629 -15.254 1.00 95.25 213 ARG A CA 1
ATOM 1748 C C . ARG A 1 213 ? 19.008 1.704 -15.426 1.00 95.25 213 ARG A C 1
ATOM 1750 O O . ARG A 1 213 ? 18.409 1.674 -16.500 1.00 95.25 213 ARG A O 1
ATOM 1757 N N . ASP A 1 214 ? 18.606 1.027 -14.361 1.00 95.56 214 ASP A N 1
ATOM 1758 C CA . ASP A 1 214 ? 17.440 0.151 -14.369 1.00 95.56 214 ASP A CA 1
ATOM 1759 C C . ASP A 1 214 ? 16.153 0.928 -14.644 1.00 95.56 214 ASP A C 1
ATOM 1761 O O . ASP A 1 214 ? 15.397 0.568 -15.545 1.00 95.56 214 ASP A O 1
ATOM 1765 N N . MET A 1 215 ? 15.947 2.061 -13.967 1.00 97.25 215 MET A N 1
ATOM 1766 C CA . MET A 1 215 ? 14.799 2.937 -14.216 1.00 97.25 215 MET A CA 1
ATOM 1767 C C . MET A 1 215 ? 14.738 3.432 -15.667 1.00 97.25 215 MET A C 1
ATOM 1769 O O . MET A 1 215 ? 13.647 3.526 -16.231 1.00 97.25 215 MET A O 1
ATOM 1773 N N . GLN A 1 216 ? 15.884 3.733 -16.290 1.00 97.06 216 GLN A N 1
ATOM 1774 C CA . GLN A 1 216 ? 15.934 4.080 -17.714 1.00 97.06 216 GLN A CA 1
ATOM 1775 C C . GLN A 1 216 ? 15.444 2.917 -18.584 1.00 97.06 216 GLN A C 1
ATOM 1777 O O . GLN A 1 216 ? 14.607 3.137 -19.459 1.00 97.06 216 GLN A O 1
ATOM 1782 N N . SER A 1 217 ? 15.888 1.688 -18.301 1.00 97.12 217 SER A N 1
ATOM 1783 C CA . SER A 1 217 ? 15.446 0.494 -19.033 1.00 97.12 217 SER A CA 1
ATOM 1784 C C . SER A 1 217 ? 13.946 0.209 -18.856 1.00 97.12 217 SER A C 1
ATOM 1786 O O . SER A 1 217 ? 13.245 -0.091 -19.824 1.00 97.12 217 SER A O 1
ATOM 1788 N N . TRP A 1 218 ? 13.406 0.389 -17.645 1.00 98.06 218 TRP A N 1
ATOM 1789 C CA . TRP A 1 218 ? 11.978 0.204 -17.371 1.00 98.06 218 TRP A CA 1
ATOM 1790 C C . TRP A 1 218 ? 11.120 1.268 -18.060 1.00 98.06 218 TRP A C 1
ATOM 1792 O O . TRP A 1 218 ? 10.036 0.961 -18.553 1.00 98.06 218 TRP A O 1
ATOM 1802 N N . LEU A 1 219 ? 11.600 2.513 -18.151 1.00 97.88 219 LEU A N 1
ATOM 1803 C CA . LEU A 1 219 ? 10.917 3.576 -18.893 1.00 97.88 219 LEU A CA 1
ATOM 1804 C C . LEU A 1 219 ? 10.898 3.324 -20.399 1.00 97.88 219 LEU A C 1
ATOM 1806 O O . LEU A 1 219 ? 9.884 3.593 -21.046 1.00 97.88 219 LEU A O 1
ATOM 1810 N N . GLU A 1 220 ? 11.989 2.796 -20.954 1.00 97.12 220 GLU A N 1
ATOM 1811 C CA . GLU A 1 220 ? 12.027 2.348 -22.347 1.00 97.12 220 GLU A CA 1
ATOM 1812 C C . GLU A 1 220 ? 10.976 1.270 -22.591 1.00 97.12 220 GLU A C 1
ATOM 1814 O O . GLU A 1 220 ? 10.146 1.415 -23.492 1.00 97.12 220 GLU A O 1
ATOM 1819 N N . LYS A 1 221 ? 10.911 0.267 -21.709 1.00 97.75 221 LYS A N 1
ATOM 1820 C CA . LYS A 1 221 ? 9.888 -0.776 -21.772 1.00 97.75 221 LYS A CA 1
ATOM 1821 C C . LYS A 1 221 ? 8.466 -0.215 -21.641 1.00 97.75 221 LYS A C 1
ATOM 1823 O O . LYS A 1 221 ? 7.587 -0.595 -22.413 1.00 97.75 221 LYS A O 1
ATOM 1828 N N . LEU A 1 222 ? 8.226 0.742 -20.740 1.00 97.38 222 LEU A N 1
ATOM 1829 C CA . LEU A 1 222 ? 6.927 1.419 -20.608 1.00 97.38 222 LEU A CA 1
ATOM 1830 C C . LEU A 1 222 ? 6.502 2.169 -21.871 1.00 97.38 222 LEU A C 1
ATOM 1832 O O . LEU A 1 222 ? 5.311 2.213 -22.179 1.00 97.38 222 LEU A O 1
ATOM 1836 N N . MET A 1 223 ? 7.440 2.754 -22.618 1.00 97.19 223 MET A N 1
ATOM 1837 C CA . MET A 1 223 ? 7.125 3.388 -23.902 1.00 97.19 223 MET A CA 1
ATOM 1838 C C . MET A 1 223 ? 6.658 2.377 -24.957 1.00 97.19 223 MET A C 1
ATOM 1840 O O . MET A 1 223 ? 5.872 2.751 -25.830 1.00 97.19 223 MET A O 1
ATOM 1844 N N . GLU A 1 224 ? 7.097 1.120 -24.866 1.00 97.19 224 GLU A N 1
ATOM 1845 C CA . GLU A 1 224 ? 6.636 0.031 -25.731 1.00 97.19 224 GLU A CA 1
ATOM 1846 C C . GLU A 1 224 ? 5.254 -0.490 -25.316 1.00 97.19 224 GLU A C 1
ATOM 1848 O O . GLU A 1 224 ? 4.372 -0.626 -26.167 1.00 97.19 224 GLU A O 1
ATOM 1853 N N . VAL A 1 225 ? 5.047 -0.758 -24.019 1.00 97.31 225 VAL A N 1
ATOM 1854 C CA . VAL A 1 225 ? 3.821 -1.415 -23.516 1.00 97.31 225 VAL A CA 1
ATOM 1855 C C . VAL A 1 225 ? 2.670 -0.443 -23.223 1.00 97.31 225 VAL A C 1
ATOM 1857 O O . VAL A 1 225 ? 1.510 -0.853 -23.187 1.00 97.31 225 VAL A O 1
ATOM 1860 N N . ASP A 1 226 ? 2.952 0.854 -23.060 1.00 96.69 226 ASP A N 1
ATOM 1861 C CA . ASP A 1 226 ? 1.957 1.923 -22.884 1.00 96.69 226 ASP A CA 1
ATOM 1862 C C . ASP A 1 226 ? 2.199 3.108 -23.841 1.00 96.69 226 ASP A C 1
ATOM 1864 O O . ASP A 1 226 ? 2.475 4.242 -23.416 1.00 96.69 226 ASP A O 1
ATOM 1868 N N . PRO A 1 227 ? 2.065 2.890 -25.164 1.00 96.31 227 PRO A N 1
ATOM 1869 C CA . PRO A 1 227 ? 2.403 3.894 -26.171 1.00 96.31 227 PRO A CA 1
ATOM 1870 C C . PRO A 1 227 ? 1.518 5.144 -26.080 1.00 96.31 227 PRO A C 1
ATOM 1872 O O . PRO A 1 227 ? 1.957 6.243 -26.422 1.00 96.31 227 PRO A O 1
ATOM 1875 N N . MET A 1 228 ? 0.287 5.014 -25.567 1.00 96.81 228 MET A N 1
ATOM 1876 C CA . MET A 1 228 ? -0.620 6.151 -25.370 1.00 96.81 228 MET A CA 1
ATOM 1877 C C . MET A 1 228 ? -0.095 7.146 -24.328 1.00 96.81 228 MET A C 1
ATOM 1879 O O . MET A 1 228 ? -0.409 8.335 -24.416 1.00 96.81 228 MET A O 1
ATOM 1883 N N . ARG A 1 229 ? 0.721 6.688 -23.368 1.00 96.00 229 ARG A N 1
ATOM 1884 C CA . ARG A 1 229 ? 1.395 7.538 -22.375 1.00 96.00 229 ARG A CA 1
ATOM 1885 C C . ARG A 1 229 ? 2.891 7.711 -22.647 1.00 96.00 229 ARG A C 1
ATOM 1887 O O . ARG A 1 229 ? 3.575 8.313 -21.826 1.00 96.00 229 ARG A O 1
ATOM 1894 N N . GLY A 1 230 ? 3.394 7.313 -23.818 1.00 94.75 230 GLY A N 1
ATOM 1895 C CA . GLY A 1 230 ? 4.821 7.405 -24.160 1.00 94.75 230 GLY A CA 1
ATOM 1896 C C . GLY A 1 230 ? 5.429 8.806 -24.001 1.00 94.75 230 GLY A C 1
ATOM 1897 O O . GLY A 1 230 ? 6.592 8.938 -23.633 1.00 94.75 230 GLY A O 1
ATOM 1898 N N . GLY A 1 231 ? 4.640 9.869 -24.201 1.00 95.94 231 GLY A N 1
ATOM 1899 C CA . GLY A 1 231 ? 5.082 11.242 -23.924 1.00 95.94 231 GLY A CA 1
ATOM 1900 C C . GLY A 1 231 ? 5.398 11.501 -22.444 1.00 95.94 231 GLY A C 1
ATOM 1901 O O . GLY A 1 231 ? 6.405 12.136 -22.149 1.00 95.94 231 GLY A O 1
ATOM 1902 N N . ARG A 1 232 ? 4.585 10.959 -21.524 1.00 96.00 232 ARG A N 1
ATOM 1903 C CA . ARG A 1 232 ? 4.804 11.036 -20.068 1.00 96.00 232 ARG A CA 1
ATOM 1904 C C . ARG A 1 232 ? 6.084 10.303 -19.674 1.00 96.00 232 ARG A C 1
ATOM 1906 O O . ARG A 1 232 ? 6.861 10.824 -18.882 1.00 96.00 232 ARG A O 1
ATOM 1913 N N . TRP A 1 233 ? 6.296 9.107 -20.223 1.00 96.94 233 TRP A N 1
ATOM 1914 C CA . TRP A 1 233 ? 7.468 8.285 -19.911 1.00 96.94 233 TRP A CA 1
ATOM 1915 C C . TRP A 1 233 ? 8.760 8.923 -20.415 1.00 96.94 233 TRP A C 1
ATOM 1917 O O . TRP A 1 233 ? 9.730 8.988 -19.668 1.00 96.94 233 TRP A O 1
ATOM 1927 N N . ARG A 1 234 ? 8.745 9.510 -21.617 1.00 96.00 234 ARG A N 1
ATOM 1928 C CA . ARG A 1 234 ? 9.885 10.273 -22.142 1.00 96.00 234 ARG A CA 1
ATOM 1929 C C . ARG A 1 234 ? 10.224 11.485 -21.275 1.00 96.00 234 ARG A C 1
ATOM 1931 O O . ARG A 1 234 ? 11.379 11.677 -20.931 1.00 96.00 234 ARG A O 1
ATOM 1938 N N . GLU A 1 235 ? 9.219 12.261 -20.866 1.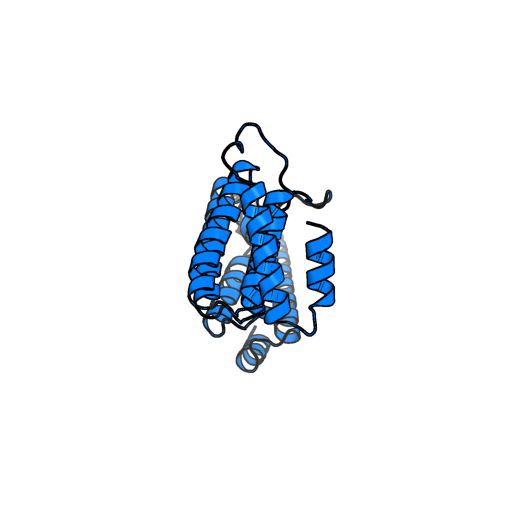00 96.00 235 GLU A N 1
ATOM 1939 C CA . GLU A 1 235 ? 9.439 13.406 -19.971 1.00 96.00 235 GLU A CA 1
ATOM 1940 C C . GLU A 1 235 ? 10.055 12.976 -18.629 1.00 96.00 235 GLU A C 1
ATOM 1942 O O . GLU A 1 235 ? 10.875 13.693 -18.059 1.00 96.00 235 GLU A O 1
ATOM 1947 N N . MET A 1 236 ? 9.663 11.809 -18.114 1.00 94.75 236 MET A N 1
ATOM 1948 C CA . MET A 1 236 ? 10.249 11.240 -16.902 1.00 94.75 236 MET A CA 1
ATOM 1949 C C . MET A 1 236 ? 11.691 10.768 -17.131 1.00 94.75 236 MET A C 1
ATOM 1951 O O . MET A 1 236 ? 12.542 11.028 -16.284 1.00 94.75 236 MET A O 1
ATOM 1955 N N . GLN A 1 237 ? 11.979 10.148 -18.279 1.00 93.56 237 GLN A N 1
ATOM 1956 C CA . GLN A 1 237 ? 13.327 9.726 -18.671 1.00 93.56 237 GLN A CA 1
ATOM 1957 C C . GLN A 1 237 ? 14.286 10.918 -18.786 1.00 93.56 237 GLN A C 1
ATOM 1959 O O . GLN A 1 237 ? 15.411 10.843 -18.303 1.00 93.56 237 GLN A O 1
ATOM 1964 N N . ASP A 1 238 ? 13.823 12.040 -19.341 1.00 93.25 238 ASP A N 1
ATOM 1965 C CA . ASP A 1 238 ? 14.614 13.271 -19.473 1.00 93.25 238 ASP A CA 1
ATOM 1966 C C . ASP A 1 238 ? 14.957 13.917 -18.112 1.00 93.25 238 ASP A C 1
ATOM 1968 O O . ASP A 1 238 ? 15.904 14.699 -18.013 1.00 93.25 238 ASP A O 1
ATOM 1972 N N . LYS A 1 239 ? 14.180 13.619 -17.060 1.00 89.75 239 LYS A N 1
ATOM 1973 C CA . LYS A 1 239 ? 14.344 14.165 -15.699 1.00 89.75 239 LYS A CA 1
ATOM 1974 C C . LYS A 1 239 ? 15.180 13.278 -14.768 1.00 89.75 239 LYS A C 1
ATOM 1976 O O . LYS A 1 239 ? 15.474 13.709 -13.652 1.00 89.75 239 LYS A O 1
ATOM 1981 N N . LEU A 1 240 ? 15.504 12.054 -15.184 1.00 84.62 240 LEU A N 1
ATOM 1982 C CA . LEU A 1 240 ? 16.225 11.057 -14.384 1.00 84.62 240 LEU A CA 1
ATOM 1983 C C . LEU A 1 240 ? 17.713 11.372 -14.248 1.00 84.62 240 LEU A C 1
ATOM 1985 O O . LEU A 1 240 ? 18.217 11.316 -13.099 1.00 84.62 240 LEU A O 1
#

pLDDT: mean 89.83, std 13.53, range [41.28, 98.44]

Radius of gyration: 22.62 Å; Cα contacts (8 Å, |Δi|>4): 198; chains: 1; bounding box: 56×32×75 Å

Nearest PDB structures (foldseek):
  4abn-assembly1_A  TM=5.260E-01  e=1.472E-01  Mus musculus
  4abn-assembly2_B  TM=3.525E-01  e=5.880E-02  Mus musculus
  5tqb-assembly1_B  TM=3.052E-01  e=4.894E-02  Thermochaetoides thermophila DSM 1495
  6c6k-assembly2_B  TM=3.034E-01  e=1.170E-01  Homo sapiens

Solvent-accessible surface area (backbone atoms only — not comparable to full-atom values): 13681 Å² total; per-residue (Å²): 112,73,67,46,51,53,46,35,72,76,37,70,56,41,60,66,38,55,53,50,44,54,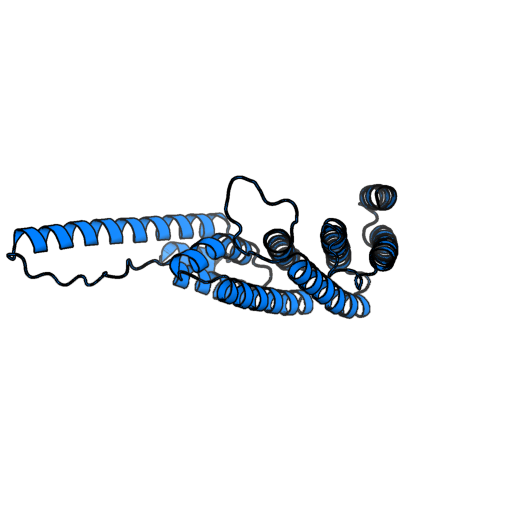52,50,51,56,50,50,48,50,51,52,54,53,52,51,54,53,53,53,51,56,49,63,77,71,50,84,90,75,88,72,93,69,80,74,74,77,79,70,58,56,65,62,53,46,53,45,24,53,62,46,25,75,76,35,66,72,23,40,50,22,49,57,50,37,66,68,38,49,56,54,47,45,55,76,67,65,53,48,71,67,53,40,47,55,50,49,54,50,54,51,52,51,41,52,54,50,39,75,71,44,55,80,39,64,38,47,51,54,46,47,53,48,52,49,49,62,46,44,50,74,80,68,65,96,86,59,85,68,80,41,86,61,54,69,68,57,31,46,53,53,42,51,56,49,49,51,58,50,51,60,49,33,74,79,44,75,73,42,58,58,51,45,54,48,49,43,50,46,48,48,46,58,66,61,48,80,92,47,95,86,49,82,86,62,62,62,67,56,49,50,54,49,42,48,54,43,38,55,50,40,36,68,71,38,57,94,50,26,69,60,38,49,57,52,57,79,70,108